Prote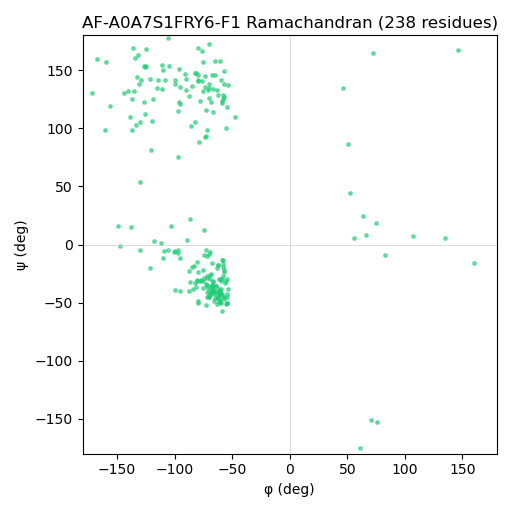in AF-A0A7S1FRY6-F1 (afdb_monomer)

InterPro domains:
  IPR002016 Haem peroxidase [PF00141] (1-131)
  IPR002016 Haem peroxidase [PS50873] (1-223)
  IPR002207 Class I peroxidase [PR00459] (42-63)
  IPR002207 Class I peroxidase [PR00459] (64-88)
  IPR010255 Haem peroxidase superfamily [SSF48113] (1-189)
  IPR044831 Heme-binding peroxidase Ccp1-like [PTHR31356] (1-189)

Mean predicted aligned error: 10.4 Å

Secondary structure (DSSP, 8-state):
----B-EE-PPPPS--TTSGGGPPPGGG--HHHHIIIIIIIT---HHHHHHHHGGGGSSEE-HHHHS--EESSSSTTS-STHHHHHHHHS-EEEEEEEETTTEEEEEEEE--TT-SSS--BEEEHHHHHTTB-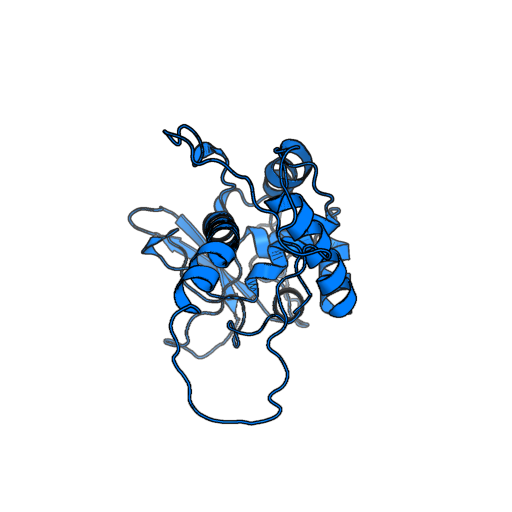-SS-TT--EESSS---TTBPPBP-STTHHHHHHHHH-HHHHHHHHHHHHHHHHHTT-TT-EESSTT-BPPPPPP----------SHHHHHHHHHHHHHHHHHHHHH-

Structure (mmCIF, N/CA/C/O backbone):
data_AF-A0A7S1FRY6-F1
#
_entry.id   AF-A0A7S1FRY6-F1
#
loop_
_atom_site.group_PDB
_atom_site.id
_atom_site.type_symbol
_atom_site.label_atom_id
_atom_site.label_alt_id
_atom_site.label_comp_id
_atom_site.label_asym_id
_atom_site.label_entity_id
_atom_site.label_seq_id
_atom_site.pdbx_PDB_ins_code
_atom_site.Cartn_x
_atom_site.Cartn_y
_atom_site.Cartn_z
_atom_site.occupancy
_atom_site.B_iso_or_equiv
_atom_site.auth_seq_id
_atom_site.auth_comp_id
_atom_site.auth_asym_id
_atom_site.auth_atom_id
_atom_site.pdbx_PDB_model_num
ATOM 1 N N . GLY A 1 1 ? 3.535 -5.663 16.096 1.00 85.81 1 GLY A N 1
ATOM 2 C CA . GLY A 1 1 ? 2.558 -4.765 15.460 1.00 85.81 1 GLY A CA 1
ATOM 3 C C . GLY A 1 1 ? 1.928 -3.878 16.512 1.00 85.81 1 GLY A C 1
ATOM 4 O O . GLY A 1 1 ? 2.120 -4.176 17.691 1.00 85.81 1 GLY A O 1
ATOM 5 N N . PRO A 1 2 ? 1.221 -2.814 16.103 1.00 90.50 2 PRO A N 1
ATOM 6 C CA . PRO A 1 2 ? 0.600 -1.870 17.026 1.00 90.50 2 PRO A CA 1
ATOM 7 C C . PRO A 1 2 ? -0.506 -2.533 17.849 1.00 90.50 2 PRO A C 1
ATOM 9 O O . PRO A 1 2 ? -1.096 -3.528 17.420 1.00 90.50 2 PRO A O 1
ATOM 12 N N . ALA A 1 3 ? -0.820 -1.946 19.004 1.00 86.19 3 ALA A N 1
ATOM 13 C CA . ALA A 1 3 ? -2.082 -2.220 19.678 1.00 86.19 3 ALA A CA 1
ATOM 14 C C . ALA A 1 3 ? -3.230 -1.669 18.818 1.00 86.19 3 ALA A C 1
ATOM 16 O O . ALA A 1 3 ? -3.140 -0.554 18.304 1.00 86.19 3 ALA A O 1
ATOM 17 N N . LEU A 1 4 ? -4.286 -2.461 18.629 1.00 87.25 4 LEU A N 1
ATOM 18 C CA . LEU A 1 4 ? -5.440 -2.059 17.831 1.00 87.25 4 LEU A CA 1
ATOM 19 C C . LEU A 1 4 ? -6.647 -1.864 18.738 1.00 87.25 4 LEU A C 1
ATOM 21 O O . LEU A 1 4 ? -6.952 -2.719 19.572 1.00 87.25 4 LEU A O 1
ATOM 25 N N . GLU A 1 5 ? -7.355 -0.757 18.536 1.00 83.38 5 GLU A N 1
ATOM 26 C CA . GLU A 1 5 ? -8.668 -0.571 19.139 1.00 83.38 5 GLU A CA 1
ATOM 27 C C . GLU A 1 5 ? -9.723 -1.391 18.387 1.00 83.38 5 GLU A C 1
ATOM 29 O O . GLU A 1 5 ? -9.724 -1.462 17.153 1.00 83.38 5 GLU A O 1
ATOM 34 N N . TYR A 1 6 ? -10.658 -1.978 19.128 1.00 81.88 6 TYR A N 1
ATOM 35 C CA . TYR A 1 6 ? -11.795 -2.704 18.586 1.00 81.88 6 TYR A CA 1
ATOM 36 C C . TYR A 1 6 ? -13.083 -2.332 19.323 1.00 81.88 6 TYR A C 1
ATOM 38 O O . TYR A 1 6 ? -13.147 -2.328 20.553 1.00 81.88 6 TYR A O 1
ATOM 46 N N . ARG A 1 7 ? -14.134 -2.041 18.551 1.00 82.06 7 ARG A N 1
ATOM 47 C CA . ARG A 1 7 ? -15.461 -1.681 19.064 1.00 82.06 7 ARG A CA 1
ATOM 48 C C . ARG A 1 7 ? -16.516 -2.652 18.552 1.00 82.06 7 ARG A C 1
ATOM 50 O O . ARG A 1 7 ? -16.470 -3.069 17.395 1.00 82.06 7 ARG A O 1
ATOM 57 N N . VAL A 1 8 ? -17.478 -2.985 19.405 1.00 83.12 8 VAL A N 1
ATOM 58 C CA . VAL A 1 8 ? -18.603 -3.882 19.096 1.00 83.12 8 VAL A CA 1
ATOM 59 C C . VAL A 1 8 ? -19.903 -3.101 18.920 1.00 83.12 8 VAL A C 1
ATOM 61 O O . VAL A 1 8 ? -19.931 -1.885 19.077 1.00 83.12 8 VAL A O 1
ATOM 64 N N . GLY A 1 9 ? -20.989 -3.801 18.586 1.00 84.50 9 GLY A N 1
ATOM 65 C CA . GLY A 1 9 ? -22.322 -3.204 18.438 1.00 84.50 9 GLY A CA 1
ATOM 66 C C . GLY A 1 9 ? -22.797 -3.079 16.990 1.00 84.50 9 GLY A C 1
ATOM 67 O O . GLY A 1 9 ? -23.842 -2.486 16.734 1.00 84.50 9 GLY A O 1
ATOM 68 N N . ARG A 1 10 ? -22.061 -3.647 16.023 1.00 83.31 10 ARG A N 1
ATOM 69 C CA . ARG A 1 10 ? -22.599 -3.861 14.673 1.00 83.31 10 ARG A CA 1
ATOM 70 C C . ARG A 1 10 ? -23.682 -4.937 14.755 1.00 83.31 10 ARG A C 1
ATOM 72 O O . ARG A 1 10 ? -23.419 -6.032 15.238 1.00 83.31 10 ARG A O 1
ATOM 79 N N . VAL A 1 11 ? -24.884 -4.590 14.308 1.00 83.38 11 VAL A N 1
ATOM 80 C CA . VAL A 1 11 ? -25.995 -5.530 14.145 1.00 83.38 11 VAL A CA 1
ATOM 81 C C . VAL A 1 11 ? -25.919 -6.088 12.733 1.00 83.38 11 VAL A C 1
ATOM 83 O O . VAL A 1 11 ? -25.722 -5.324 11.783 1.00 83.38 11 VAL A O 1
ATOM 86 N N . ASP A 1 12 ? -26.044 -7.405 12.610 1.00 84.44 12 ASP A N 1
ATOM 87 C CA . ASP A 1 12 ? -26.041 -8.074 11.315 1.00 84.44 12 ASP A CA 1
ATOM 88 C C . ASP A 1 12 ? -27.194 -7.563 10.444 1.00 84.44 12 ASP A C 1
ATOM 90 O O . ASP A 1 12 ? -28.293 -7.281 10.926 1.00 84.44 12 ASP A O 1
ATOM 94 N N . ALA A 1 13 ? -26.930 -7.412 9.148 1.00 82.12 13 ALA A N 1
ATOM 95 C CA . ALA A 1 13 ? -27.948 -7.033 8.180 1.00 82.12 13 ALA A CA 1
ATOM 96 C C . ALA A 1 13 ? -28.622 -8.284 7.604 1.00 82.12 13 ALA A C 1
ATOM 98 O O . ALA A 1 13 ? -27.945 -9.256 7.276 1.00 82.12 13 ALA A O 1
ATOM 99 N N . ASP A 1 14 ? -29.933 -8.213 7.365 1.00 85.12 14 ASP A N 1
ATOM 100 C CA . ASP A 1 14 ? -30.700 -9.295 6.726 1.00 85.12 14 ASP A CA 1
ATOM 101 C C . ASP A 1 14 ? -30.350 -9.494 5.231 1.00 85.12 14 ASP A C 1
ATOM 103 O O . ASP A 1 14 ? -30.827 -10.430 4.588 1.00 85.12 14 ASP A O 1
ATOM 107 N N . GLY A 1 15 ? -29.522 -8.616 4.647 1.00 81.69 15 GLY A N 1
ATOM 108 C CA . GLY A 1 15 ? -29.073 -8.700 3.257 1.00 81.69 15 GLY A CA 1
ATOM 109 C C . GLY A 1 15 ? -27.912 -7.757 2.919 1.00 81.69 15 GLY A C 1
ATOM 110 O O . GLY A 1 15 ? -27.676 -6.758 3.598 1.00 81.69 15 GLY A O 1
ATOM 111 N N . CYS A 1 16 ? -27.194 -8.065 1.831 1.00 71.56 16 CYS A N 1
ATOM 112 C CA . CYS A 1 16 ? -25.918 -7.426 1.468 1.00 71.56 16 CYS A CA 1
ATOM 113 C C . CYS A 1 16 ? -25.876 -6.926 0.005 1.00 71.56 16 CYS A C 1
ATOM 115 O O . CYS A 1 16 ? -24.970 -7.276 -0.752 1.00 71.56 16 CYS A O 1
ATOM 117 N N . ALA A 1 17 ? -26.846 -6.111 -0.424 1.00 75.75 17 ALA A N 1
ATOM 118 C CA . ALA A 1 17 ? -26.883 -5.584 -1.796 1.00 75.75 17 ALA A CA 1
ATOM 119 C C . ALA A 1 17 ? -25.826 -4.482 -2.049 1.00 75.75 17 ALA A C 1
ATOM 121 O O . ALA A 1 17 ? -25.669 -3.560 -1.247 1.00 75.75 17 ALA A O 1
ATOM 122 N N . GLY A 1 18 ? -25.122 -4.549 -3.188 1.00 63.62 18 GLY A N 1
ATOM 123 C CA . GLY A 1 18 ? -24.255 -3.464 -3.685 1.00 63.62 18 GLY A CA 1
ATOM 124 C C . GLY A 1 18 ? -22.911 -3.280 -2.961 1.00 63.62 18 GLY A C 1
ATOM 125 O O . GLY A 1 18 ? -22.312 -2.206 -3.049 1.00 63.62 18 GLY A O 1
ATOM 126 N N . GLN A 1 19 ? -22.432 -4.289 -2.224 1.00 64.06 19 GLN A N 1
ATOM 127 C CA . GLN A 1 19 ? -21.120 -4.230 -1.555 1.00 64.06 19 GLN A CA 1
ATOM 128 C C . GLN A 1 19 ? -19.956 -4.403 -2.551 1.00 64.06 19 GLN A C 1
ATOM 130 O O . GLN A 1 19 ? -18.958 -3.694 -2.450 1.00 64.06 19 GLN A O 1
ATOM 135 N N . GLY A 1 20 ? -20.123 -5.271 -3.560 1.00 60.19 20 GLY A N 1
ATOM 136 C CA . GLY A 1 20 ? -19.089 -5.580 -4.559 1.00 60.19 20 GLY A CA 1
ATOM 137 C C . GLY A 1 20 ? -18.757 -4.438 -5.530 1.00 60.19 20 GLY A C 1
ATOM 138 O O . GLY A 1 20 ? -17.638 -4.317 -6.014 1.00 60.19 20 GLY A O 1
ATOM 139 N N . GLU A 1 21 ? -19.699 -3.530 -5.781 1.00 62.41 21 GLU A N 1
ATOM 140 C CA . GLU A 1 21 ? -19.515 -2.411 -6.724 1.00 62.41 21 GLU A CA 1
ATOM 141 C C . GLU A 1 21 ? -18.582 -1.310 -6.189 1.00 62.41 21 GLU A C 1
ATOM 143 O O . GLU A 1 21 ? -18.272 -0.337 -6.878 1.00 62.41 21 GLU A O 1
ATOM 148 N N . ARG A 1 22 ? -18.146 -1.436 -4.932 1.00 63.59 22 ARG A N 1
ATOM 149 C CA . ARG A 1 22 ? -17.338 -0.431 -4.233 1.00 63.59 22 ARG A CA 1
ATOM 150 C C . ARG A 1 22 ? -15.842 -0.736 -4.277 1.00 63.59 22 ARG A C 1
ATOM 152 O O . ARG A 1 22 ? -15.065 0.113 -3.840 1.00 63.59 22 ARG A O 1
ATOM 159 N N . HIS A 1 23 ? -15.452 -1.902 -4.793 1.00 65.12 23 HIS A N 1
ATOM 160 C CA . HIS A 1 23 ? -14.057 -2.319 -4.899 1.00 65.12 23 HIS A CA 1
ATOM 161 C C . HIS A 1 23 ? -13.308 -1.488 -5.951 1.00 65.12 23 HIS A C 1
ATOM 163 O O . HIS A 1 23 ? -13.828 -1.203 -7.031 1.00 65.12 23 HIS A O 1
ATOM 169 N N . VAL A 1 24 ? -12.075 -1.095 -5.630 1.00 68.25 24 VAL A N 1
ATOM 170 C CA . VAL A 1 24 ? -11.118 -0.625 -6.640 1.00 68.25 24 VAL A CA 1
ATOM 171 C C . VAL A 1 24 ? -10.527 -1.862 -7.300 1.00 68.25 24 VAL A C 1
ATOM 173 O O . VAL A 1 24 ? -10.294 -2.856 -6.625 1.00 68.25 24 VAL A O 1
ATOM 176 N N . SER A 1 25 ? -10.314 -1.808 -8.610 1.00 72.06 25 SER A N 1
ATOM 177 C CA . SER A 1 25 ? -9.640 -2.872 -9.354 1.00 72.06 25 SER A CA 1
ATOM 178 C C . SER A 1 25 ? -8.160 -2.538 -9.492 1.00 72.06 25 SER A C 1
ATOM 180 O O . SER A 1 25 ? -7.855 -1.419 -9.903 1.00 72.06 25 SER A O 1
ATOM 182 N N . SER A 1 26 ? -7.245 -3.488 -9.275 1.00 71.94 26 SER A N 1
ATOM 183 C CA . SER A 1 26 ? -5.817 -3.246 -9.575 1.00 71.94 26 SER A CA 1
ATOM 184 C C . SER A 1 26 ? -5.572 -2.817 -11.012 1.00 71.94 26 SER A C 1
ATOM 186 O O . SER A 1 26 ? -4.675 -2.028 -11.321 1.00 71.94 26 SER A O 1
ATOM 188 N N . GLU A 1 27 ? -6.411 -3.295 -11.928 1.00 80.44 27 GLU A N 1
ATOM 189 C CA . GLU A 1 27 ? -6.282 -2.964 -13.339 1.00 80.44 27 GLU A CA 1
ATOM 190 C C . GLU A 1 27 ? -6.680 -1.519 -13.660 1.00 80.44 27 GLU A C 1
ATOM 192 O O . GLU A 1 27 ? -6.385 -1.058 -14.766 1.00 80.44 27 GLU A O 1
ATOM 197 N N . SER A 1 28 ? -7.281 -0.767 -12.723 1.00 69.00 28 SER A N 1
ATOM 198 C CA . SER A 1 28 ? -7.577 0.654 -12.939 1.00 69.00 28 SER A CA 1
ATOM 199 C C . SER A 1 28 ? -6.316 1.521 -13.026 1.00 69.00 28 SER A C 1
ATOM 201 O O . SER A 1 28 ? -6.410 2.629 -13.549 1.00 69.00 28 SER A O 1
ATOM 203 N N . ARG A 1 29 ? -5.143 1.013 -12.594 1.00 68.88 29 ARG A N 1
ATOM 204 C CA . ARG A 1 29 ? -3.801 1.585 -12.873 1.00 68.88 29 ARG A CA 1
ATOM 205 C C . ARG A 1 29 ? -3.674 3.070 -12.518 1.00 68.88 29 ARG A C 1
ATOM 207 O O . ARG A 1 29 ? -3.226 3.873 -13.337 1.00 68.88 29 ARG A O 1
ATOM 214 N N . SER A 1 30 ? -4.187 3.464 -11.356 1.00 72.12 30 SER A N 1
ATOM 215 C CA . SER A 1 30 ? -4.434 4.873 -11.071 1.00 72.12 30 SER A CA 1
ATOM 216 C C . SER A 1 30 ? -4.461 5.156 -9.572 1.00 72.12 30 SER A C 1
ATOM 218 O O . SER A 1 30 ? -5.330 4.679 -8.839 1.00 72.12 30 SER A O 1
ATOM 220 N N . SER A 1 31 ? -3.536 6.012 -9.130 1.00 83.00 31 SER A N 1
ATOM 221 C CA . SER A 1 31 ? -3.566 6.614 -7.793 1.00 83.00 31 SER A CA 1
ATOM 222 C C . SER A 1 31 ? -4.860 7.407 -7.549 1.00 83.00 31 SER A C 1
ATOM 224 O O . SER A 1 31 ? -5.345 7.493 -6.422 1.00 83.00 31 SER A O 1
ATOM 226 N N . GLU A 1 32 ? -5.478 7.927 -8.611 1.00 85.12 32 GLU A N 1
ATOM 227 C CA . GLU A 1 32 ? -6.767 8.610 -8.578 1.00 85.12 32 GLU A CA 1
ATOM 228 C C . GLU A 1 32 ? -7.905 7.653 -8.214 1.00 85.12 32 GLU A C 1
ATOM 230 O O . GLU A 1 32 ? -8.808 8.052 -7.483 1.00 85.12 32 GLU A O 1
ATOM 235 N N . ALA A 1 33 ? -7.858 6.390 -8.650 1.00 81.81 33 ALA A N 1
ATOM 236 C CA . ALA A 1 33 ? -8.836 5.377 -8.257 1.00 81.81 33 ALA A CA 1
ATOM 237 C C . ALA A 1 33 ? -8.737 5.054 -6.756 1.00 81.81 33 ALA A C 1
ATOM 239 O O . ALA A 1 33 ? -9.756 5.004 -6.062 1.00 81.81 33 ALA A O 1
ATOM 240 N N . VAL A 1 34 ? -7.511 4.934 -6.231 1.00 83.81 34 VAL A N 1
ATOM 241 C CA . VAL A 1 34 ? -7.257 4.774 -4.788 1.00 83.81 34 VAL A CA 1
ATOM 242 C C . VAL A 1 34 ? -7.753 6.004 -4.018 1.00 83.81 34 VAL A C 1
ATOM 244 O O . VAL A 1 34 ? -8.464 5.876 -3.019 1.00 83.81 34 VAL A O 1
ATOM 247 N N . ALA A 1 35 ? -7.463 7.214 -4.501 1.00 87.12 35 ALA A N 1
ATOM 248 C CA . ALA A 1 35 ? -7.946 8.449 -3.886 1.00 87.12 35 ALA A CA 1
ATOM 249 C C . ALA A 1 35 ? -9.480 8.556 -3.917 1.00 87.12 35 ALA A C 1
ATOM 251 O O . ALA A 1 35 ? -10.094 8.920 -2.914 1.00 87.12 35 ALA A O 1
ATOM 252 N N . ALA A 1 36 ? -10.122 8.200 -5.029 1.00 83.94 36 ALA A N 1
ATOM 253 C CA . ALA A 1 36 ? -11.575 8.203 -5.148 1.00 83.94 36 ALA A CA 1
ATOM 254 C C . ALA A 1 36 ? -12.225 7.244 -4.141 1.00 83.94 36 ALA A C 1
ATOM 256 O O . ALA A 1 36 ? -13.207 7.599 -3.488 1.00 83.94 36 ALA A O 1
ATOM 257 N N . ALA A 1 37 ? -11.667 6.048 -3.961 1.00 81.69 37 ALA A N 1
ATOM 258 C CA . ALA A 1 37 ? -12.216 5.077 -3.027 1.00 81.69 37 ALA A CA 1
ATOM 259 C C . ALA A 1 37 ? -11.971 5.443 -1.562 1.00 81.69 37 ALA A C 1
ATOM 261 O O . ALA A 1 37 ? -12.918 5.486 -0.782 1.00 81.69 37 ALA A O 1
ATOM 262 N N . PHE A 1 38 ? -10.734 5.735 -1.168 1.00 84.75 38 PHE A N 1
ATOM 263 C CA . PHE A 1 38 ? -10.423 5.895 0.253 1.00 84.75 38 PHE A CA 1
ATOM 264 C C . PHE A 1 38 ? -10.466 7.343 0.729 1.00 84.75 38 PHE A C 1
ATOM 266 O O . PHE A 1 38 ? -10.956 7.621 1.822 1.00 84.75 38 PHE A O 1
ATOM 273 N N . VAL A 1 39 ? -9.981 8.286 -0.075 1.00 86.75 39 VAL A N 1
ATOM 274 C CA . VAL A 1 39 ? -9.944 9.693 0.339 1.00 86.75 39 VAL A CA 1
ATOM 275 C C . VAL A 1 39 ? -11.323 10.319 0.171 1.00 86.75 39 VAL A C 1
ATOM 277 O O . VAL A 1 39 ? -11.856 10.893 1.115 1.00 86.75 39 VAL A O 1
ATOM 280 N N . GLN A 1 40 ? -11.943 10.167 -1.001 1.00 84.12 40 GLN A N 1
ATOM 281 C CA . GLN A 1 40 ? -13.210 10.839 -1.301 1.00 84.12 40 GLN A CA 1
ATOM 282 C C . GLN A 1 40 ? -14.419 10.128 -0.681 1.00 84.12 40 GLN A C 1
ATOM 284 O O . GLN A 1 40 ? -15.238 10.785 -0.045 1.00 84.12 40 GLN A O 1
ATOM 289 N N . ARG A 1 41 ? -14.550 8.799 -0.834 1.00 81.75 41 ARG A N 1
ATOM 290 C CA . ARG A 1 41 ? -15.718 8.071 -0.293 1.00 81.75 41 ARG A CA 1
ATOM 291 C C . ARG A 1 41 ? -15.591 7.747 1.193 1.00 81.75 41 ARG A C 1
ATOM 293 O O . ARG A 1 41 ? -16.597 7.784 1.894 1.00 81.75 41 ARG A O 1
ATOM 300 N N . LEU A 1 42 ? -14.387 7.415 1.669 1.00 82.88 42 LEU A N 1
ATOM 301 C CA . LEU A 1 42 ? -14.163 7.022 3.066 1.00 82.88 42 LEU A CA 1
ATOM 302 C C . LEU A 1 42 ? -13.593 8.149 3.947 1.00 82.88 42 LEU A C 1
ATOM 304 O O . LEU A 1 42 ? -13.488 7.987 5.161 1.00 82.88 42 LEU A O 1
ATOM 308 N N . GLY A 1 43 ? -13.240 9.307 3.382 1.00 87.62 43 GLY A N 1
ATOM 309 C CA . GLY A 1 43 ? -12.746 10.447 4.162 1.00 87.62 43 GLY A CA 1
ATOM 310 C C . GLY A 1 43 ? -11.422 10.173 4.885 1.00 87.62 43 GLY A C 1
ATOM 311 O O . GLY A 1 43 ? -11.151 10.778 5.928 1.00 87.62 43 GLY A O 1
ATOM 312 N N . LEU A 1 44 ? -10.616 9.227 4.396 1.00 89.00 44 LEU A N 1
ATOM 313 C CA . LEU A 1 44 ? -9.285 8.928 4.926 1.00 89.00 44 LEU A CA 1
ATOM 314 C C . LEU A 1 44 ? -8.257 9.917 4.370 1.00 89.00 44 LEU A C 1
ATOM 316 O O . LEU A 1 44 ? -8.371 10.386 3.241 1.00 89.00 44 LEU A O 1
ATOM 320 N N . THR A 1 45 ? -7.231 10.244 5.151 1.00 96.25 45 THR A N 1
ATOM 321 C CA . THR A 1 45 ? -6.109 11.041 4.630 1.00 96.25 45 THR A CA 1
ATOM 322 C C . THR A 1 45 ? -5.210 10.171 3.749 1.00 96.25 45 THR A C 1
ATOM 324 O O . THR A 1 45 ? -5.161 8.956 3.920 1.00 96.25 45 THR A O 1
ATOM 327 N N . HIS A 1 46 ? -4.436 10.770 2.838 1.00 97.06 46 HIS A N 1
ATOM 328 C CA . HIS A 1 46 ? -3.462 10.024 2.026 1.00 97.06 46 HIS A CA 1
ATOM 329 C C . HIS A 1 46 ? -2.500 9.190 2.891 1.00 97.06 46 HIS A C 1
ATOM 331 O O . HIS A 1 46 ? -2.202 8.048 2.552 1.00 97.06 46 HIS A O 1
ATOM 337 N N . ARG A 1 47 ? -2.075 9.728 4.041 1.00 98.00 47 ARG A N 1
ATOM 338 C CA . ARG A 1 47 ? -1.231 9.029 5.017 1.00 98.00 47 ARG A CA 1
ATOM 339 C C . ARG A 1 47 ? -1.926 7.803 5.621 1.00 98.00 47 ARG A C 1
ATOM 341 O O . ARG A 1 47 ? -1.332 6.729 5.626 1.00 98.00 47 ARG A O 1
ATOM 348 N N . GLN A 1 48 ? -3.191 7.938 6.031 1.00 96.06 48 GLN A N 1
ATOM 349 C CA . GLN A 1 48 ? -4.008 6.828 6.544 1.00 96.06 48 GLN A CA 1
ATOM 350 C C . GLN A 1 48 ? -4.178 5.720 5.502 1.00 96.06 48 GLN A C 1
ATOM 352 O O . GLN A 1 48 ? -4.088 4.541 5.831 1.00 96.06 48 GLN A O 1
ATOM 357 N N . VAL A 1 49 ? -4.387 6.089 4.234 1.00 94.75 49 VAL A N 1
ATOM 358 C CA . VAL A 1 49 ? -4.498 5.120 3.136 1.00 94.75 49 VAL A CA 1
ATOM 359 C C . VAL A 1 49 ? -3.199 4.346 2.964 1.00 94.75 49 VAL A C 1
ATOM 361 O O . VAL A 1 49 ? -3.226 3.121 2.976 1.00 94.75 49 VAL A O 1
ATOM 364 N N . VAL A 1 50 ? -2.056 5.033 2.867 1.00 97.44 50 VAL A N 1
ATOM 365 C CA . VAL A 1 50 ? -0.750 4.364 2.732 1.00 97.44 50 VAL A CA 1
ATOM 366 C C . VAL A 1 50 ? -0.469 3.457 3.928 1.00 97.44 50 VAL A C 1
ATOM 368 O O . VAL A 1 50 ? 0.040 2.355 3.738 1.00 97.44 50 VAL A O 1
ATOM 371 N N . ALA A 1 51 ? -0.842 3.876 5.142 1.00 97.75 51 ALA A N 1
ATOM 372 C CA . ALA A 1 51 ? -0.692 3.043 6.327 1.00 97.75 51 ALA A CA 1
ATOM 373 C C . ALA A 1 51 ? -1.489 1.740 6.184 1.00 97.75 51 ALA A C 1
ATOM 375 O O . ALA A 1 51 ? -0.903 0.669 6.342 1.00 97.75 51 ALA A O 1
ATOM 376 N N . LEU A 1 52 ? -2.775 1.821 5.811 1.00 95.94 52 LEU A N 1
ATOM 377 C CA . LEU A 1 52 ? -3.651 0.660 5.603 1.00 95.94 52 LEU A CA 1
ATOM 378 C C . LEU A 1 52 ? -3.156 -0.276 4.496 1.00 95.94 52 LEU A C 1
ATOM 380 O O . LEU A 1 52 ? -3.202 -1.490 4.681 1.00 95.94 52 LEU A O 1
ATOM 384 N N . MET A 1 53 ? -2.636 0.261 3.387 1.00 95.25 53 MET A N 1
ATOM 385 C CA . MET A 1 53 ? -2.025 -0.550 2.321 1.00 95.25 53 MET A CA 1
ATOM 386 C C . MET A 1 53 ? -0.843 -1.380 2.848 1.00 95.25 53 MET A C 1
ATOM 388 O O . MET A 1 53 ? -0.614 -2.493 2.389 1.00 95.25 53 MET A O 1
ATOM 392 N N . GLY A 1 54 ? -0.140 -0.893 3.878 1.00 96.94 54 GLY A N 1
ATOM 393 C CA . GLY A 1 54 ? 0.915 -1.636 4.573 1.00 96.94 54 GLY A CA 1
ATOM 394 C C . GLY A 1 54 ? 0.472 -2.970 5.185 1.00 96.94 54 GLY A C 1
ATOM 395 O O . GLY A 1 54 ? 1.323 -3.820 5.449 1.00 96.94 54 GLY A O 1
ATOM 396 N N . ALA A 1 55 ? -0.836 -3.207 5.360 1.00 96.38 55 ALA A N 1
ATOM 397 C CA . ALA A 1 55 ? -1.370 -4.505 5.783 1.00 96.38 55 ALA A CA 1
ATOM 398 C C . ALA A 1 55 ? -0.971 -5.653 4.842 1.00 96.38 55 ALA A C 1
ATOM 400 O O . ALA A 1 55 ? -0.926 -6.800 5.284 1.00 96.38 55 ALA A O 1
ATOM 401 N N . HIS A 1 56 ? -0.613 -5.347 3.589 1.00 95.56 56 HIS A N 1
ATOM 402 C CA . HIS A 1 56 ? -0.050 -6.299 2.635 1.00 95.56 56 HIS A CA 1
ATOM 403 C C . HIS A 1 56 ? 1.233 -6.987 3.098 1.00 95.56 56 HIS A C 1
ATOM 405 O O . HIS A 1 56 ? 1.588 -8.023 2.546 1.00 95.56 56 HIS A O 1
ATOM 411 N N . VAL A 1 57 ? 1.898 -6.512 4.158 1.00 96.19 57 VAL A N 1
ATOM 412 C CA . VAL A 1 57 ? 2.957 -7.303 4.803 1.00 96.19 57 VAL A CA 1
ATOM 413 C C . VAL A 1 57 ? 2.457 -8.676 5.287 1.00 96.19 57 VAL A C 1
ATOM 415 O O . VAL A 1 57 ? 3.250 -9.602 5.418 1.00 96.19 57 VAL A O 1
ATOM 418 N N . LEU A 1 58 ? 1.154 -8.840 5.541 1.00 94.75 58 LEU A N 1
ATOM 419 C CA . LEU A 1 58 ? 0.559 -10.108 5.947 1.00 94.75 58 LEU A CA 1
ATOM 420 C C . LEU A 1 58 ? -0.110 -10.832 4.774 1.00 94.75 58 LEU A C 1
ATOM 422 O O . LEU A 1 58 ? -0.827 -10.246 3.967 1.00 94.75 58 LEU A O 1
ATOM 426 N N . GLY A 1 59 ? 0.034 -12.155 4.748 1.00 92.12 59 GLY A N 1
ATOM 427 C CA . GLY A 1 59 ? -0.716 -13.027 3.851 1.00 92.12 59 GLY A CA 1
ATOM 428 C C . GLY A 1 59 ? -0.242 -13.013 2.396 1.00 92.12 59 GLY A C 1
ATOM 429 O O . GLY A 1 59 ? 0.946 -12.884 2.087 1.00 92.12 59 GLY A O 1
ATOM 430 N N . ARG A 1 60 ? -1.176 -13.303 1.488 1.00 91.62 60 ARG A N 1
ATOM 431 C CA . ARG A 1 60 ? -0.922 -13.511 0.056 1.00 91.62 60 ARG A CA 1
ATOM 432 C C . ARG A 1 60 ? -2.202 -13.325 -0.758 1.00 91.62 60 ARG A C 1
ATOM 434 O O . ARG A 1 60 ? -3.293 -13.524 -0.227 1.00 91.62 60 ARG A O 1
ATOM 441 N N . ALA A 1 61 ? -2.056 -13.017 -2.040 1.00 90.31 61 ALA A N 1
ATOM 442 C CA . ALA A 1 61 ? -3.115 -13.137 -3.030 1.00 90.31 61 ALA A CA 1
ATOM 443 C C . ALA A 1 61 ? -3.260 -14.596 -3.497 1.00 90.31 61 ALA A C 1
ATOM 445 O O . ALA A 1 61 ? -2.271 -15.337 -3.597 1.00 90.31 61 ALA A O 1
ATOM 446 N N . THR A 1 62 ? -4.496 -14.998 -3.788 1.00 89.12 62 THR A N 1
ATOM 447 C CA . THR A 1 62 ? -4.848 -16.328 -4.309 1.00 89.12 62 THR A CA 1
ATOM 448 C C . THR A 1 62 ? -5.728 -16.170 -5.544 1.00 89.12 62 THR A C 1
ATOM 450 O O . THR A 1 62 ? -6.560 -15.258 -5.592 1.00 89.12 62 THR A O 1
ATOM 453 N N . ARG A 1 63 ? -5.526 -17.026 -6.558 1.00 86.88 63 ARG A N 1
ATOM 454 C CA . ARG A 1 63 ? -6.207 -16.857 -7.854 1.00 86.88 63 ARG A CA 1
ATOM 455 C C . ARG A 1 63 ? -7.710 -16.997 -7.698 1.00 86.88 63 ARG A C 1
ATOM 457 O O . ARG A 1 63 ? -8.453 -16.267 -8.330 1.00 86.88 63 ARG A O 1
ATOM 464 N N . GLU A 1 64 ? -8.128 -17.878 -6.804 1.00 86.94 64 GLU A N 1
ATOM 465 C CA . GLU A 1 64 ? -9.521 -18.172 -6.495 1.00 86.94 64 GLU A CA 1
ATOM 466 C C . GLU A 1 64 ? -10.266 -16.938 -5.968 1.00 86.94 64 GLU A C 1
ATOM 468 O O . GLU A 1 64 ? -11.464 -16.802 -6.197 1.00 86.94 64 GLU A O 1
ATOM 473 N N . ASN A 1 65 ? -9.564 -16.024 -5.292 1.00 84.88 65 ASN A N 1
ATOM 474 C CA . ASN A 1 65 ? -10.184 -14.826 -4.738 1.00 84.88 65 ASN A CA 1
ATOM 475 C C . ASN A 1 65 ? -10.232 -13.673 -5.737 1.00 84.88 65 ASN A C 1
ATOM 477 O O . ASN A 1 65 ? -11.207 -12.934 -5.728 1.00 84.88 65 ASN A O 1
ATOM 481 N N . SER A 1 66 ? -9.183 -13.466 -6.539 1.00 84.38 66 SER A N 1
ATOM 482 C CA . SER A 1 66 ? -9.074 -12.252 -7.364 1.00 84.38 66 SER A CA 1
ATOM 483 C C . SER A 1 66 ? -8.359 -12.417 -8.707 1.00 84.38 66 SER A C 1
ATOM 485 O O . SER A 1 66 ? -8.237 -11.447 -9.460 1.00 84.38 66 SER A O 1
ATOM 487 N N . GLY A 1 67 ? -7.870 -13.614 -9.030 1.00 87.50 67 GLY A N 1
ATOM 488 C CA . GLY A 1 67 ? -7.027 -13.905 -10.197 1.00 87.50 67 GLY A CA 1
ATOM 489 C C . GLY A 1 67 ? -5.534 -13.602 -9.997 1.00 87.50 67 GLY A C 1
ATOM 490 O O . GLY A 1 67 ? -4.711 -13.996 -10.823 1.00 87.50 67 GLY A O 1
ATOM 491 N N . TYR A 1 68 ? -5.148 -12.948 -8.895 1.00 88.06 68 TYR A N 1
ATOM 492 C CA . TYR A 1 68 ? -3.746 -12.689 -8.545 1.00 88.06 68 TYR A CA 1
ATOM 493 C C . TYR A 1 68 ? -3.161 -13.814 -7.681 1.00 88.06 68 TYR A C 1
ATOM 495 O O . TYR A 1 68 ? -3.848 -14.395 -6.847 1.00 88.06 68 TYR A O 1
ATOM 503 N N . LYS A 1 69 ? -1.866 -14.114 -7.832 1.00 89.12 69 LYS A N 1
ATOM 504 C CA . LYS A 1 69 ? -1.172 -15.135 -7.032 1.00 89.12 69 LYS A CA 1
ATOM 505 C C . LYS A 1 69 ? 0.191 -14.639 -6.587 1.00 89.12 69 LYS A C 1
ATOM 507 O O . LYS A 1 69 ? 1.020 -14.312 -7.427 1.00 89.12 69 LYS A O 1
ATOM 512 N N . GLY A 1 70 ? 0.441 -14.680 -5.284 1.00 89.44 70 GLY A N 1
ATOM 513 C CA . GLY A 1 70 ? 1.747 -14.346 -4.728 1.00 89.44 70 GLY A CA 1
ATOM 514 C C . GLY A 1 70 ? 1.645 -13.683 -3.365 1.00 89.44 70 GLY A C 1
ATOM 515 O O . GLY A 1 70 ? 0.568 -13.288 -2.930 1.00 89.44 70 GLY A O 1
ATOM 516 N N . LYS A 1 71 ? 2.773 -13.584 -2.674 1.00 92.12 71 LYS A N 1
ATOM 517 C CA . LYS A 1 71 ? 2.889 -12.877 -1.390 1.00 92.12 71 LYS A CA 1
ATOM 518 C C . LYS A 1 71 ? 3.590 -11.539 -1.600 1.00 92.12 71 LYS A C 1
ATOM 520 O O . LYS A 1 71 ? 4.386 -11.425 -2.519 1.00 92.12 71 LYS A O 1
ATOM 525 N N . TRP A 1 72 ? 3.349 -10.542 -0.761 1.00 94.00 72 TRP A N 1
ATOM 526 C CA . TRP A 1 72 ? 4.021 -9.244 -0.926 1.00 94.00 72 TRP A CA 1
ATOM 527 C C . TRP A 1 72 ? 5.440 -9.214 -0.362 1.00 94.00 72 TRP A C 1
ATOM 529 O O . TRP A 1 72 ? 6.311 -8.516 -0.878 1.00 94.00 72 TRP A O 1
ATOM 539 N N . VAL A 1 73 ? 5.677 -9.988 0.697 1.00 92.88 73 VAL A N 1
ATOM 540 C CA . VAL A 1 73 ? 6.952 -10.069 1.421 1.00 92.88 73 VAL A CA 1
ATOM 541 C C . VAL A 1 73 ? 7.310 -11.536 1.687 1.00 92.88 73 VAL A C 1
ATOM 543 O O . VAL A 1 73 ? 6.417 -12.393 1.658 1.00 92.88 73 VAL A O 1
ATOM 546 N N . PRO A 1 74 ? 8.583 -11.872 1.966 1.00 89.56 74 PRO A N 1
ATOM 547 C CA . PRO A 1 74 ? 8.974 -13.265 2.159 1.00 89.56 74 PRO A CA 1
ATOM 548 C C . PRO A 1 74 ? 8.401 -13.849 3.457 1.00 89.56 74 PRO A C 1
ATOM 550 O O . PRO A 1 74 ? 7.866 -14.961 3.419 1.00 89.56 74 PRO A O 1
ATOM 553 N N . ASP A 1 75 ? 8.474 -13.073 4.543 1.00 90.06 75 ASP A N 1
ATOM 554 C CA . ASP A 1 75 ? 7.990 -13.391 5.892 1.00 90.06 75 ASP A CA 1
ATOM 555 C C . ASP A 1 75 ? 6.601 -12.764 6.106 1.00 90.06 75 ASP A C 1
ATOM 557 O O . ASP A 1 75 ? 6.452 -11.722 6.745 1.00 90.06 75 ASP A O 1
ATOM 561 N N . ASN A 1 76 ? 5.578 -13.366 5.498 1.00 91.88 76 ASN A N 1
ATOM 562 C CA . ASN A 1 76 ? 4.222 -12.810 5.415 1.00 91.88 76 ASN A CA 1
ATOM 563 C C . ASN A 1 76 ? 3.310 -13.143 6.610 1.00 91.88 76 ASN A C 1
ATOM 565 O O . ASN A 1 76 ? 2.083 -13.106 6.502 1.00 91.88 76 ASN A O 1
ATOM 569 N N . ASP A 1 77 ? 3.905 -13.482 7.747 1.00 92.94 77 ASP A N 1
ATOM 570 C CA . ASP A 1 77 ? 3.250 -13.761 9.026 1.00 92.94 77 ASP A CA 1
ATOM 571 C C . ASP A 1 77 ? 3.670 -12.768 10.127 1.00 92.94 77 ASP A C 1
ATOM 573 O O . ASP A 1 77 ? 3.231 -12.875 11.274 1.00 92.94 77 ASP A O 1
ATOM 577 N N . ARG A 1 78 ? 4.501 -11.771 9.788 1.00 92.94 78 ARG A N 1
ATOM 578 C CA . ARG A 1 78 ? 5.016 -10.762 10.722 1.00 92.94 78 ARG A CA 1
ATOM 579 C C . ARG A 1 78 ? 4.594 -9.358 10.321 1.00 92.94 78 ARG A C 1
ATOM 581 O O . ARG A 1 78 ? 4.909 -8.877 9.237 1.00 92.94 78 ARG A O 1
ATOM 588 N N . PHE A 1 79 ? 3.967 -8.649 11.255 1.00 95.44 79 PHE A N 1
ATOM 589 C CA . PHE A 1 79 ? 3.571 -7.257 11.053 1.00 95.44 79 PHE A CA 1
ATOM 590 C C . PHE A 1 79 ? 4.774 -6.318 11.239 1.00 95.44 79 PHE A C 1
ATOM 592 O O . PHE A 1 79 ? 5.046 -5.875 12.356 1.00 95.44 79 PHE A O 1
ATOM 599 N N . THR A 1 80 ? 5.517 -6.082 10.155 1.00 97.25 80 THR A N 1
ATOM 600 C CA . THR A 1 80 ? 6.744 -5.258 10.080 1.00 97.25 80 THR A CA 1
ATOM 601 C C . THR A 1 80 ? 6.662 -4.288 8.903 1.00 97.25 80 THR A C 1
ATOM 603 O O . THR A 1 80 ? 5.846 -4.479 8.005 1.00 97.25 80 THR A O 1
ATOM 606 N N . ASN A 1 81 ? 7.487 -3.242 8.851 1.00 97.94 81 ASN A N 1
ATOM 607 C CA . ASN A 1 81 ? 7.439 -2.288 7.731 1.00 97.94 81 ASN A CA 1
ATOM 608 C C . ASN A 1 81 ? 8.046 -2.838 6.420 1.00 97.94 81 ASN A C 1
ATOM 610 O O . ASN A 1 81 ? 8.269 -2.088 5.464 1.00 97.94 81 ASN A O 1
ATOM 614 N N . ARG A 1 82 ? 8.303 -4.154 6.354 1.00 97.75 82 ARG A N 1
ATOM 615 C CA . ARG A 1 82 ? 8.975 -4.828 5.242 1.00 97.75 82 ARG A CA 1
ATOM 616 C C . ARG A 1 82 ? 8.290 -4.599 3.899 1.00 97.75 82 ARG A C 1
ATOM 618 O O . ARG A 1 82 ? 8.991 -4.493 2.900 1.00 97.75 82 ARG A O 1
ATOM 625 N N . TYR A 1 83 ? 6.964 -4.466 3.882 1.00 97.94 83 TYR A N 1
ATOM 626 C CA . TYR A 1 83 ? 6.204 -4.125 2.679 1.00 97.94 83 TYR A CA 1
ATOM 627 C C . TYR A 1 83 ? 6.718 -2.833 2.020 1.00 97.94 83 TYR A C 1
ATOM 629 O O . TYR A 1 83 ? 7.048 -2.839 0.836 1.00 97.94 83 TYR A O 1
ATOM 637 N N . PHE A 1 84 ? 6.875 -1.745 2.785 1.00 98.56 84 PHE A N 1
ATOM 638 C CA . PHE A 1 84 ? 7.350 -0.465 2.247 1.00 98.56 84 PHE A CA 1
ATOM 639 C C . PHE A 1 84 ? 8.825 -0.523 1.843 1.00 98.56 84 PHE A C 1
ATOM 641 O O . PHE A 1 84 ? 9.211 0.023 0.808 1.00 98.56 84 PHE A O 1
ATOM 648 N N . VAL A 1 85 ? 9.646 -1.218 2.639 1.00 98.12 85 VAL A N 1
ATOM 649 C CA . VAL A 1 85 ? 11.067 -1.432 2.333 1.00 98.12 85 VAL A CA 1
ATOM 650 C C . VAL A 1 85 ? 11.217 -2.188 1.013 1.00 98.12 85 VAL A C 1
ATOM 652 O O . VAL A 1 85 ? 11.949 -1.740 0.131 1.00 98.12 85 VAL A O 1
ATOM 655 N N . ASP A 1 86 ? 10.498 -3.298 0.837 1.00 96.25 86 ASP A N 1
ATOM 656 C CA . ASP A 1 86 ? 10.559 -4.100 -0.383 1.00 96.25 86 ASP A CA 1
ATOM 657 C C . ASP A 1 86 ? 9.973 -3.340 -1.580 1.00 96.25 86 ASP A C 1
ATOM 659 O O . ASP A 1 86 ? 10.592 -3.341 -2.644 1.00 96.25 86 ASP A O 1
ATOM 663 N N . LEU A 1 87 ? 8.860 -2.617 -1.416 1.00 97.19 87 LEU A N 1
ATOM 664 C CA . LEU A 1 87 ? 8.274 -1.776 -2.466 1.00 97.19 87 LEU A CA 1
ATOM 665 C C . LEU A 1 87 ? 9.291 -0.772 -3.039 1.00 97.19 87 LEU A C 1
ATOM 667 O O . LEU A 1 87 ? 9.387 -0.610 -4.255 1.00 97.19 87 LEU A O 1
ATOM 671 N N . LEU A 1 88 ? 10.091 -0.128 -2.183 1.00 97.50 88 LEU A N 1
ATOM 672 C CA . LEU A 1 88 ? 11.076 0.871 -2.610 1.00 97.50 88 LEU A CA 1
ATOM 673 C C . LEU A 1 88 ? 12.411 0.271 -3.071 1.00 97.50 88 LEU A C 1
ATOM 675 O O . LEU A 1 88 ? 13.022 0.787 -4.012 1.00 97.50 88 LEU A O 1
ATOM 679 N N . HIS A 1 89 ? 12.897 -0.779 -2.408 1.00 95.44 89 HIS A N 1
ATOM 680 C CA . HIS A 1 89 ? 14.288 -1.233 -2.537 1.00 95.44 89 HIS A CA 1
ATOM 681 C C . HIS A 1 89 ? 14.463 -2.563 -3.265 1.00 95.44 89 HIS A C 1
ATOM 683 O O . HIS A 1 89 ? 15.583 -2.881 -3.666 1.00 95.44 89 HIS A O 1
ATOM 689 N N . THR A 1 90 ? 13.390 -3.311 -3.511 1.00 93.19 90 THR A N 1
ATOM 690 C CA . THR A 1 90 ? 13.453 -4.489 -4.377 1.00 93.19 90 THR A CA 1
ATOM 691 C C . THR A 1 90 ? 13.281 -4.071 -5.840 1.00 93.19 90 THR A C 1
ATOM 693 O O . THR A 1 90 ? 12.428 -3.238 -6.138 1.00 93.19 90 THR A O 1
ATOM 696 N N . PRO A 1 91 ? 14.075 -4.613 -6.780 1.00 92.56 91 PRO A N 1
ATOM 697 C CA . PRO A 1 91 ? 13.817 -4.431 -8.201 1.00 92.56 91 PRO A CA 1
ATOM 698 C C . PRO A 1 91 ? 12.597 -5.259 -8.621 1.00 92.56 91 PRO A C 1
ATOM 700 O O . PRO A 1 91 ? 12.635 -6.490 -8.604 1.00 92.56 91 PRO A O 1
ATOM 703 N N . TRP A 1 92 ? 11.531 -4.587 -9.043 1.00 93.12 92 TRP A N 1
ATOM 704 C CA . TRP A 1 92 ? 10.305 -5.220 -9.525 1.00 93.12 92 TRP A CA 1
ATOM 705 C C . TRP A 1 92 ? 10.163 -5.054 -11.037 1.00 93.12 92 TRP A C 1
ATOM 707 O O . TRP A 1 92 ? 10.465 -3.989 -11.578 1.00 93.12 92 TRP A O 1
ATOM 717 N N . ILE A 1 93 ? 9.676 -6.090 -11.721 1.00 91.31 93 ILE A N 1
ATOM 718 C CA . ILE A 1 93 ? 9.379 -6.074 -13.158 1.00 91.31 93 ILE A CA 1
ATOM 719 C C . ILE A 1 93 ? 7.885 -6.250 -13.367 1.00 91.31 93 ILE A C 1
ATOM 721 O O . ILE A 1 93 ? 7.284 -7.166 -12.805 1.00 91.31 93 ILE A O 1
ATOM 725 N N . LYS A 1 94 ? 7.312 -5.436 -14.248 1.00 90.62 94 LYS A N 1
ATOM 726 C CA . LYS A 1 94 ? 5.932 -5.586 -14.695 1.00 90.62 94 LYS A CA 1
ATOM 727 C C . LYS A 1 94 ? 5.731 -6.921 -15.416 1.00 90.62 94 LYS A C 1
ATOM 729 O O . LYS A 1 94 ? 6.451 -7.238 -16.362 1.00 90.62 94 LYS A O 1
ATOM 734 N N . ARG A 1 95 ? 4.717 -7.664 -14.995 1.00 88.19 95 ARG A N 1
ATOM 735 C CA . ARG A 1 95 ? 4.241 -8.919 -15.577 1.00 88.19 95 ARG A CA 1
ATOM 736 C C . ARG A 1 95 ? 2.757 -8.783 -15.892 1.00 88.19 95 ARG A C 1
ATOM 738 O O . ARG A 1 95 ? 2.054 -7.975 -15.287 1.00 88.19 95 ARG A O 1
ATOM 745 N N . ALA A 1 96 ? 2.293 -9.547 -16.866 1.00 86.75 96 ALA A N 1
ATOM 746 C CA . ALA A 1 96 ? 0.882 -9.637 -17.191 1.00 86.75 96 ALA A CA 1
ATOM 747 C C . ALA A 1 96 ? 0.555 -11.084 -17.534 1.00 86.75 96 ALA A C 1
ATOM 749 O O . ALA A 1 96 ? 1.265 -11.712 -18.319 1.00 86.75 96 ALA A O 1
ATOM 750 N N . GLU A 1 97 ? -0.519 -11.580 -16.945 1.00 84.62 97 GLU A N 1
ATOM 751 C CA . GLU A 1 97 ? -1.052 -12.915 -17.173 1.00 84.62 97 GLU A CA 1
ATOM 752 C C . GLU A 1 97 ? -2.524 -12.808 -17.563 1.00 84.62 97 GLU A C 1
ATOM 754 O O . GLU A 1 97 ? -3.202 -11.851 -17.188 1.00 84.62 97 GLU A O 1
ATOM 759 N N . GLU A 1 98 ? -3.013 -13.779 -18.326 1.00 87.12 98 GLU A N 1
ATOM 760 C CA . GLU A 1 98 ? -4.442 -13.932 -18.589 1.00 87.12 98 GLU A CA 1
ATOM 761 C C . GLU A 1 98 ? -5.005 -14.953 -17.603 1.00 87.12 98 GLU A C 1
ATOM 763 O O . GLU A 1 98 ? -4.537 -16.092 -17.542 1.00 87.12 98 GLU A O 1
ATOM 768 N N . ASP A 1 99 ? -6.000 -14.535 -16.830 1.00 86.81 99 ASP A N 1
ATOM 769 C CA . ASP A 1 99 ? -6.795 -15.409 -15.984 1.00 86.81 99 ASP A CA 1
ATOM 770 C C . ASP A 1 99 ? -8.128 -15.731 -16.679 1.00 86.81 99 ASP A C 1
ATOM 772 O O . ASP A 1 99 ? -8.751 -14.864 -17.295 1.00 86.81 99 ASP A O 1
ATOM 776 N N . ALA A 1 100 ? -8.556 -16.992 -16.605 1.00 87.12 100 ALA A N 1
ATOM 777 C CA . ALA A 1 100 ? -9.727 -17.475 -17.332 1.00 87.12 100 ALA A CA 1
ATOM 778 C C . ALA A 1 100 ? -11.047 -16.849 -16.850 1.00 87.12 100 ALA A C 1
ATOM 780 O O . ALA A 1 100 ? -11.968 -16.685 -17.650 1.00 87.12 100 ALA A O 1
ATOM 781 N N . GLU A 1 101 ? -11.144 -16.513 -15.564 1.00 87.00 101 GLU A N 1
ATOM 782 C CA . GLU A 1 101 ? -12.343 -15.928 -14.955 1.00 87.00 101 GLU A CA 1
ATOM 783 C C . GLU A 1 101 ? -12.207 -14.413 -14.826 1.00 87.00 101 GLU A C 1
ATOM 785 O O . GLU A 1 101 ? -13.142 -13.652 -15.077 1.00 87.00 101 GLU A O 1
ATOM 790 N N . PHE A 1 102 ? -11.007 -13.971 -14.471 1.00 82.94 102 PHE A N 1
ATOM 791 C CA . PHE A 1 102 ? -10.754 -12.604 -14.055 1.00 82.94 102 PHE A CA 1
ATOM 792 C C . PHE A 1 102 ? -10.161 -11.713 -15.160 1.00 82.94 102 PHE A C 1
ATOM 794 O O . PHE A 1 102 ? -10.022 -10.498 -14.971 1.00 82.94 102 PHE A O 1
ATOM 801 N N . GLY A 1 103 ? -9.842 -12.295 -16.320 1.00 87.38 103 GLY A N 1
ATOM 802 C CA . GLY A 1 103 ? -9.219 -11.620 -17.454 1.00 87.38 103 GLY A CA 1
ATOM 803 C C . GLY A 1 103 ? -7.766 -11.242 -17.176 1.00 87.38 103 GLY A C 1
ATOM 804 O O . GLY A 1 103 ? -7.070 -11.892 -16.396 1.00 87.38 103 GLY A O 1
ATOM 805 N N . ARG A 1 104 ? -7.287 -10.165 -17.806 1.00 87.25 104 ARG A N 1
ATOM 806 C CA . ARG A 1 104 ? -5.892 -9.746 -17.649 1.00 87.25 104 ARG A CA 1
ATOM 807 C C . ARG A 1 104 ? -5.574 -9.345 -16.204 1.00 87.25 104 ARG A C 1
ATOM 809 O O . ARG A 1 104 ? -6.276 -8.534 -15.594 1.00 87.25 104 ARG A O 1
ATOM 816 N N . ARG A 1 105 ? -4.456 -9.862 -15.697 1.00 87.31 105 ARG A N 1
ATOM 817 C CA . ARG A 1 105 ? -3.907 -9.605 -14.365 1.00 87.31 105 ARG A CA 1
ATOM 818 C C . ARG A 1 105 ? -2.467 -9.123 -14.466 1.00 87.31 105 ARG A C 1
ATOM 820 O O . ARG A 1 105 ? -1.570 -9.848 -14.884 1.00 87.31 105 ARG A O 1
ATOM 827 N N . THR A 1 106 ? -2.260 -7.862 -14.111 1.00 88.00 106 THR A N 1
ATOM 828 C CA . THR A 1 106 ? -0.968 -7.180 -14.096 1.00 88.00 106 THR A CA 1
ATOM 829 C C . THR A 1 106 ? -0.377 -7.244 -12.695 1.00 88.00 106 THR A C 1
ATOM 831 O O . THR A 1 106 ? -0.960 -6.720 -11.752 1.00 88.00 106 THR A O 1
ATOM 834 N N . THR A 1 107 ? 0.808 -7.826 -12.563 1.00 90.44 107 THR A N 1
ATOM 835 C CA . THR A 1 107 ? 1.567 -7.847 -11.307 1.00 90.44 107 THR A CA 1
ATOM 836 C C . THR A 1 107 ? 2.958 -7.279 -11.524 1.00 90.44 107 THR A C 1
ATOM 838 O O . THR A 1 107 ? 3.411 -7.070 -12.650 1.00 90.44 107 THR A O 1
ATOM 841 N N . TRP A 1 108 ? 3.661 -7.025 -10.433 1.00 92.00 108 TRP A N 1
ATOM 842 C CA . TRP A 1 108 ? 5.062 -6.649 -10.438 1.00 92.00 108 TRP A CA 1
ATOM 843 C C . TRP A 1 108 ? 5.830 -7.707 -9.656 1.00 92.00 108 TRP A C 1
ATOM 845 O O . TRP A 1 108 ? 5.712 -7.779 -8.442 1.00 92.00 108 TRP A O 1
ATOM 855 N N . GLY A 1 109 ? 6.575 -8.566 -10.349 1.00 90.94 109 GLY A N 1
ATOM 856 C CA . GLY A 1 109 ? 7.328 -9.661 -9.726 1.00 90.94 109 GLY A CA 1
ATOM 857 C C . GLY A 1 109 ? 8.782 -9.277 -9.470 1.00 90.94 109 GLY A C 1
ATOM 858 O O . GLY A 1 109 ? 9.346 -8.467 -10.214 1.00 90.94 109 GLY A O 1
ATOM 859 N N . LYS A 1 110 ? 9.418 -9.862 -8.448 1.00 87.38 110 LYS A N 1
ATOM 860 C CA . LYS A 1 110 ? 10.847 -9.612 -8.184 1.00 87.38 110 LYS A CA 1
ATOM 861 C C . LYS A 1 110 ? 11.711 -9.965 -9.397 1.00 87.38 110 LYS A C 1
ATOM 863 O O . LYS A 1 110 ? 11.516 -10.996 -10.046 1.00 87.38 110 LYS A O 1
ATOM 868 N N . PHE A 1 111 ? 12.690 -9.112 -9.690 1.00 77.12 111 PHE A N 1
ATOM 869 C CA . PHE A 1 111 ? 13.751 -9.412 -10.646 1.00 77.12 111 PHE A CA 1
ATOM 870 C C . PHE A 1 111 ? 14.694 -10.446 -10.020 1.00 77.12 111 PHE A C 1
ATOM 872 O O . PHE A 1 111 ? 15.565 -10.088 -9.236 1.00 77.12 111 PHE A O 1
ATOM 879 N N . ASN A 1 112 ? 14.513 -11.719 -10.365 1.00 64.38 112 ASN A N 1
ATOM 880 C CA . ASN A 1 112 ? 15.469 -12.788 -10.095 1.00 64.38 112 ASN A CA 1
ATOM 881 C C . ASN A 1 112 ? 15.745 -13.494 -11.425 1.00 64.38 112 ASN A C 1
ATOM 883 O O . ASN A 1 112 ? 14.805 -13.977 -12.049 1.00 64.38 112 ASN A O 1
ATOM 887 N N . ASP A 1 113 ? 17.011 -13.552 -11.838 1.00 52.16 113 ASP A N 1
ATOM 888 C CA . ASP A 1 113 ? 17.436 -14.142 -13.120 1.00 52.16 113 ASP A CA 1
ATOM 889 C C . ASP A 1 113 ? 17.112 -15.655 -13.221 1.00 52.16 113 ASP A C 1
ATOM 891 O O . ASP A 1 113 ? 17.045 -16.196 -14.315 1.00 52.16 113 ASP A O 1
ATOM 895 N N . ASP A 1 114 ? 16.843 -16.340 -12.094 1.00 50.94 114 ASP A N 1
ATOM 896 C CA . ASP A 1 114 ? 17.108 -17.787 -12.005 1.00 50.94 114 ASP A CA 1
ATOM 897 C C . ASP A 1 114 ? 16.057 -18.692 -11.324 1.00 50.94 114 ASP A C 1
ATOM 899 O O . ASP A 1 114 ? 16.385 -19.830 -10.982 1.00 50.94 114 ASP A O 1
ATOM 903 N N . ARG A 1 115 ? 14.798 -18.291 -11.073 1.00 52.38 115 ARG A N 1
ATOM 904 C CA . ARG A 1 115 ? 13.857 -19.212 -10.377 1.00 52.38 115 ARG A CA 1
ATOM 905 C C . ARG A 1 115 ? 12.499 -19.396 -11.036 1.00 52.38 115 ARG A C 1
ATOM 907 O O . ARG A 1 115 ? 11.590 -18.597 -10.874 1.00 52.38 115 ARG A O 1
ATOM 914 N N . MET A 1 116 ? 12.372 -20.573 -11.641 1.00 42.72 116 MET A N 1
ATOM 915 C CA . MET A 1 116 ? 11.174 -21.180 -12.221 1.00 42.72 116 MET A CA 1
ATOM 916 C C . MET A 1 116 ? 10.119 -21.631 -11.177 1.00 42.72 116 MET A C 1
ATOM 918 O O . MET A 1 116 ? 9.027 -22.009 -11.579 1.00 42.72 116 MET A O 1
ATOM 922 N N . PHE A 1 117 ? 10.406 -21.611 -9.857 1.00 44.88 117 PHE A N 1
ATOM 923 C CA . PHE A 1 117 ? 9.525 -22.229 -8.834 1.00 44.88 117 PHE A CA 1
ATOM 924 C C . PHE A 1 117 ? 9.500 -21.592 -7.422 1.00 44.88 117 PHE A C 1
ATOM 926 O O . PHE A 1 117 ? 9.043 -22.238 -6.480 1.00 44.88 117 PHE A O 1
ATOM 933 N N . ALA A 1 118 ? 9.974 -20.360 -7.205 1.00 51.09 118 ALA A N 1
ATOM 934 C CA . ALA A 1 118 ? 9.776 -19.719 -5.892 1.00 51.09 118 ALA A CA 1
ATOM 935 C C . ALA A 1 118 ? 8.347 -19.157 -5.794 1.00 51.09 118 ALA A C 1
ATOM 937 O O . ALA A 1 118 ? 7.865 -18.617 -6.785 1.00 51.09 118 ALA A O 1
ATOM 938 N N . GLU A 1 119 ? 7.680 -19.275 -4.633 1.00 60.22 119 GLU A N 1
ATOM 939 C CA . GLU A 1 119 ? 6.422 -18.556 -4.368 1.00 60.22 119 GLU A CA 1
ATOM 940 C C . GLU A 1 119 ? 6.617 -17.091 -4.764 1.00 60.22 119 GLU A C 1
ATOM 942 O O . GLU A 1 119 ? 7.427 -16.395 -4.148 1.00 60.22 119 GLU A O 1
ATOM 947 N N . GLU A 1 120 ? 5.958 -16.671 -5.846 1.00 77.44 120 GLU A N 1
ATOM 948 C CA . GLU A 1 120 ? 6.279 -15.404 -6.484 1.00 77.44 120 GLU A CA 1
ATOM 949 C C . GLU A 1 120 ? 5.904 -14.274 -5.541 1.00 77.44 120 GLU A C 1
ATOM 951 O O . GLU A 1 120 ? 4.742 -14.078 -5.183 1.00 77.44 120 GLU A O 1
ATOM 956 N N . GLU A 1 121 ? 6.926 -13.566 -5.081 1.00 89.44 121 GLU A N 1
ATOM 957 C CA . GLU A 1 121 ? 6.710 -12.310 -4.405 1.00 89.44 121 GLU A CA 1
ATOM 958 C C . GLU A 1 121 ? 6.230 -11.310 -5.455 1.00 89.44 121 GLU A C 1
ATOM 960 O O . GLU A 1 121 ? 6.879 -11.140 -6.498 1.00 89.44 121 GLU A O 1
ATOM 965 N N . ILE A 1 122 ? 5.088 -10.685 -5.190 1.00 92.88 122 ILE A N 1
ATOM 966 C CA . ILE A 1 122 ? 4.419 -9.762 -6.099 1.00 92.88 122 ILE A CA 1
ATOM 967 C C . ILE A 1 122 ? 4.149 -8.433 -5.403 1.00 92.88 122 ILE A C 1
ATOM 969 O O . ILE A 1 122 ? 3.948 -8.376 -4.196 1.00 9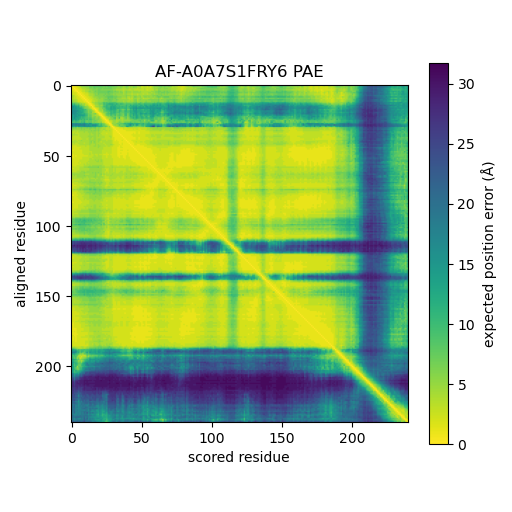2.88 122 ILE A O 1
ATOM 973 N N . MET A 1 123 ? 4.070 -7.378 -6.195 1.00 93.31 123 MET A N 1
ATOM 974 C CA . MET A 1 123 ? 3.315 -6.178 -5.867 1.00 93.31 123 MET A CA 1
ATOM 975 C C . MET A 1 123 ? 2.162 -6.071 -6.861 1.00 93.31 123 MET A C 1
ATOM 977 O O . MET A 1 123 ? 2.317 -6.386 -8.049 1.00 93.31 123 MET A O 1
ATOM 981 N N . LEU A 1 124 ? 1.003 -5.643 -6.384 1.00 92.12 124 LEU A N 1
ATOM 982 C CA . LEU A 1 124 ? -0.113 -5.289 -7.243 1.00 92.12 124 LEU A CA 1
ATOM 983 C C . LEU A 1 124 ? 0.148 -3.923 -7.875 1.00 92.12 124 LEU A C 1
ATOM 985 O O . LEU A 1 124 ? 1.073 -3.187 -7.517 1.00 92.12 124 LEU A O 1
ATOM 989 N N . GLN A 1 125 ? -0.638 -3.592 -8.889 1.00 89.06 125 GLN A N 1
ATOM 990 C CA . GLN A 1 125 ? -0.446 -2.341 -9.604 1.00 89.06 125 GLN A CA 1
ATOM 991 C C . GLN A 1 125 ? -0.749 -1.134 -8.703 1.00 89.06 125 GLN A C 1
ATOM 993 O O . GLN A 1 125 ? -0.009 -0.152 -8.743 1.00 89.06 125 GLN A O 1
ATOM 998 N N . THR A 1 126 ? -1.762 -1.234 -7.841 1.00 89.31 126 THR A N 1
ATOM 999 C CA . THR A 1 126 ? -2.071 -0.206 -6.834 1.00 89.31 126 THR A CA 1
ATOM 1000 C C . THR A 1 126 ? -0.968 -0.040 -5.795 1.00 89.31 126 THR A C 1
ATOM 1002 O O . THR A 1 126 ? -0.695 1.096 -5.414 1.00 89.31 126 THR A O 1
ATOM 1005 N N . ASP A 1 127 ? -0.288 -1.118 -5.391 1.00 93.81 127 ASP A N 1
ATOM 1006 C CA . ASP A 1 127 ? 0.861 -1.052 -4.477 1.00 93.81 127 ASP A CA 1
ATOM 1007 C C . ASP A 1 127 ? 1.996 -0.225 -5.090 1.00 93.81 127 ASP A C 1
ATOM 1009 O O . ASP A 1 127 ? 2.525 0.700 -4.470 1.00 93.81 127 ASP A O 1
ATOM 1013 N N . VAL A 1 128 ? 2.347 -0.532 -6.344 1.00 93.69 128 VAL A N 1
ATOM 1014 C CA . VAL A 1 128 ? 3.404 0.173 -7.079 1.00 93.69 128 VAL A CA 1
ATOM 1015 C C . VAL A 1 128 ? 3.045 1.632 -7.323 1.00 93.69 128 VAL A C 1
ATOM 1017 O O . VAL A 1 128 ? 3.907 2.503 -7.165 1.00 93.69 128 VAL A O 1
ATOM 1020 N N . ASP A 1 129 ? 1.785 1.909 -7.650 1.00 92.06 129 ASP A N 1
ATOM 1021 C CA . ASP A 1 129 ? 1.311 3.270 -7.882 1.00 92.06 129 ASP A CA 1
ATOM 1022 C C . ASP A 1 129 ? 1.416 4.146 -6.627 1.00 92.06 129 ASP A C 1
ATOM 1024 O O . ASP A 1 129 ? 1.531 5.355 -6.765 1.00 92.06 129 ASP A O 1
ATOM 1028 N N . LEU A 1 130 ? 1.502 3.599 -5.404 1.00 94.00 130 LEU A N 1
ATOM 1029 C CA . LEU A 1 130 ? 1.757 4.423 -4.211 1.00 94.00 130 LEU A CA 1
ATOM 1030 C C . LEU A 1 130 ? 3.106 5.154 -4.262 1.00 94.00 130 LEU A C 1
ATOM 1032 O O . LEU A 1 130 ? 3.240 6.223 -3.664 1.00 94.00 130 LEU A O 1
ATOM 1036 N N . ALA A 1 131 ? 4.107 4.586 -4.939 1.00 95.56 131 ALA A N 1
ATOM 1037 C CA . ALA A 1 131 ? 5.491 5.065 -4.906 1.00 95.56 131 ALA A CA 1
ATOM 1038 C C . ALA A 1 131 ? 6.061 5.443 -6.279 1.00 95.56 131 ALA A C 1
ATOM 1040 O O . ALA A 1 131 ? 7.034 6.205 -6.350 1.00 95.56 131 ALA A O 1
ATOM 1041 N N . PHE A 1 132 ? 5.477 4.942 -7.368 1.00 94.00 132 PHE A N 1
ATOM 1042 C CA . PHE A 1 132 ? 6.000 5.088 -8.723 1.00 94.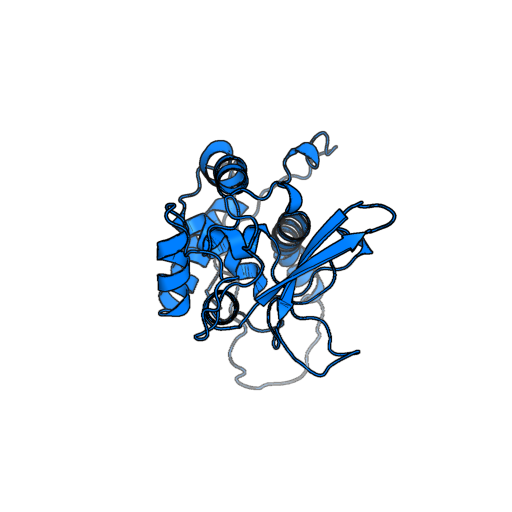00 132 PHE A CA 1
ATOM 1043 C C . PHE A 1 132 ? 4.915 5.528 -9.700 1.00 94.00 132 PHE A C 1
ATOM 1045 O O . PHE A 1 132 ? 3.771 5.100 -9.620 1.00 94.00 132 PHE A O 1
ATOM 1052 N N . GLN A 1 133 ? 5.287 6.366 -10.664 1.00 90.81 133 GLN A N 1
ATOM 1053 C CA . GLN A 1 133 ? 4.382 6.768 -11.732 1.00 90.81 133 GLN A CA 1
ATOM 1054 C C . GLN A 1 133 ? 4.429 5.731 -12.854 1.00 90.81 133 GLN A C 1
ATOM 1056 O O . GLN A 1 133 ? 5.369 5.710 -13.654 1.00 90.81 133 GLN A O 1
ATOM 1061 N N . THR A 1 134 ? 3.414 4.868 -12.917 1.00 87.12 134 THR A N 1
ATOM 1062 C CA . THR A 1 134 ? 3.362 3.791 -13.917 1.00 87.12 134 THR A CA 1
ATOM 1063 C C . THR A 1 134 ? 2.568 4.139 -15.179 1.00 87.12 134 THR A C 1
ATOM 1065 O O . THR A 1 134 ? 2.669 3.445 -16.197 1.00 87.12 134 THR A O 1
ATOM 1068 N N . THR A 1 135 ? 1.823 5.246 -15.151 1.00 75.12 135 THR A N 1
ATOM 1069 C CA . THR A 1 135 ? 1.082 5.816 -16.279 1.00 75.12 135 THR A CA 1
ATOM 1070 C C . THR A 1 135 ? 1.908 6.930 -16.938 1.00 75.12 135 THR A C 1
ATOM 1072 O O . THR A 1 135 ? 2.201 7.960 -16.331 1.00 75.12 135 THR A O 1
ATOM 1075 N N . GLY A 1 136 ? 2.327 6.730 -18.196 1.00 60.28 136 GLY A N 1
ATOM 1076 C CA . GLY A 1 136 ? 2.928 7.812 -18.997 1.00 60.28 136 GLY A CA 1
ATOM 1077 C C . GLY A 1 136 ? 4.204 7.508 -19.788 1.00 60.28 136 GLY A C 1
ATOM 1078 O O . GLY A 1 136 ? 4.738 8.424 -20.405 1.00 60.28 136 GLY A O 1
ATOM 1079 N N . GLY A 1 137 ? 4.700 6.266 -19.835 1.00 59.84 137 GLY A N 1
ATOM 1080 C CA . GLY A 1 137 ? 5.881 5.938 -20.645 1.00 59.84 137 GLY A CA 1
ATOM 1081 C C . GLY A 1 137 ? 5.820 4.553 -21.281 1.00 59.84 137 GLY A C 1
ATOM 1082 O O . GLY A 1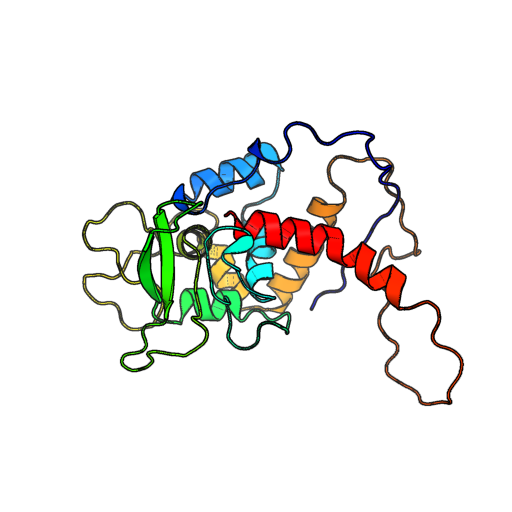 137 ? 5.612 3.565 -20.583 1.00 59.84 137 GLY A O 1
ATOM 1083 N N . TYR A 1 138 ? 6.084 4.472 -22.591 1.00 58.31 138 TYR A N 1
ATOM 1084 C CA . TYR A 1 138 ? 6.162 3.215 -23.357 1.00 58.31 138 TYR A CA 1
ATOM 1085 C C . TYR A 1 138 ? 7.225 2.225 -22.831 1.00 58.31 138 TYR A C 1
ATOM 1087 O O . TYR A 1 138 ? 7.197 1.053 -23.191 1.00 58.31 138 TYR A O 1
ATOM 1095 N N . PHE A 1 139 ? 8.133 2.674 -21.954 1.00 76.81 139 PHE A N 1
ATOM 1096 C CA . PHE A 1 139 ? 9.235 1.880 -21.402 1.00 76.81 139 PHE A CA 1
ATOM 1097 C C . PHE A 1 139 ? 9.114 1.574 -19.900 1.00 76.81 139 PHE A C 1
ATOM 1099 O O . PHE A 1 139 ? 10.013 0.942 -19.359 1.00 76.81 139 PHE A O 1
ATOM 1106 N N . CYS A 1 140 ? 8.046 1.993 -19.208 1.00 88.19 140 CYS A N 1
ATOM 1107 C CA . CYS A 1 140 ? 7.901 1.759 -17.765 1.00 88.19 140 CYS A CA 1
ATOM 1108 C C . CYS A 1 140 ? 7.564 0.286 -17.472 1.00 88.19 140 CYS A C 1
ATOM 1110 O O . CYS A 1 140 ? 6.405 -0.136 -17.476 1.00 88.19 140 CYS A O 1
ATOM 1112 N N . THR A 1 141 ? 8.608 -0.506 -17.234 1.00 90.12 141 THR A N 1
ATOM 1113 C CA . THR A 1 141 ? 8.502 -1.939 -16.920 1.00 90.12 141 THR A CA 1
ATOM 1114 C C . THR A 1 141 ? 9.287 -2.338 -15.680 1.00 90.12 141 THR A C 1
ATOM 1116 O O . THR A 1 141 ? 9.196 -3.490 -15.265 1.00 90.12 141 THR A O 1
ATOM 1119 N N . ARG A 1 142 ? 10.041 -1.412 -15.069 1.00 92.00 142 ARG A N 1
ATOM 1120 C CA . ARG A 1 142 ? 10.804 -1.659 -13.840 1.00 92.00 142 ARG A CA 1
ATOM 1121 C C . ARG A 1 142 ? 10.573 -0.582 -12.787 1.00 92.00 142 ARG A C 1
ATOM 1123 O O . ARG A 1 142 ? 10.604 0.601 -13.106 1.00 92.00 142 ARG A O 1
ATOM 1130 N N . VAL A 1 143 ? 10.430 -0.980 -11.531 1.00 93.75 143 VAL A N 1
ATOM 1131 C CA . VAL A 1 143 ? 10.344 -0.072 -10.373 1.00 93.75 143 VAL A CA 1
ATOM 1132 C C . VAL A 1 143 ? 11.199 -0.585 -9.222 1.00 93.75 143 VAL A C 1
ATOM 1134 O O . VAL A 1 143 ? 11.680 -1.717 -9.259 1.00 93.75 143 VAL A O 1
ATOM 1137 N N . GLY A 1 144 ? 11.387 0.263 -8.212 1.00 93.31 144 GLY A N 1
ATOM 1138 C CA . GLY A 1 144 ? 12.193 -0.053 -7.038 1.00 93.31 144 GLY A CA 1
ATOM 1139 C C . GLY A 1 144 ? 13.663 -0.344 -7.352 1.00 93.31 144 GLY A C 1
ATOM 1140 O O . GLY A 1 144 ? 14.138 -0.178 -8.479 1.00 93.31 144 GLY A O 1
ATOM 1141 N N . GLY A 1 145 ? 14.405 -0.739 -6.321 1.00 91.56 145 GLY A N 1
ATOM 1142 C CA . GLY A 1 145 ? 15.826 -1.053 -6.429 1.00 91.56 145 GLY A CA 1
ATOM 1143 C C . GLY A 1 145 ? 16.738 0.165 -6.616 1.00 91.56 145 GLY A C 1
ATOM 1144 O O . GLY A 1 145 ? 16.318 1.282 -6.934 1.00 91.56 145 GLY A O 1
ATOM 1145 N N . ALA A 1 146 ? 18.036 -0.061 -6.399 1.00 89.12 146 ALA A N 1
ATOM 1146 C CA . ALA A 1 146 ? 19.070 0.951 -6.623 1.00 89.12 146 ALA A CA 1
ATOM 1147 C C . ALA A 1 146 ? 19.420 1.113 -8.115 1.00 89.12 146 ALA A C 1
ATOM 1149 O O . ALA A 1 146 ? 19.763 2.207 -8.558 1.00 89.12 146 ALA A O 1
ATOM 1150 N N . TYR A 1 147 ? 19.323 0.033 -8.897 1.00 88.75 147 TYR A N 1
ATOM 1151 C CA . TYR A 1 147 ? 19.626 0.039 -10.328 1.00 88.75 147 TYR A CA 1
ATOM 1152 C C . TYR A 1 147 ? 18.473 0.649 -11.138 1.00 88.75 147 TYR A C 1
ATOM 1154 O O . TYR A 1 147 ? 17.343 0.169 -11.073 1.00 88.75 147 TYR A O 1
ATOM 1162 N N . ARG A 1 148 ? 18.765 1.699 -11.919 1.00 87.50 148 ARG A N 1
ATOM 1163 C CA . ARG A 1 148 ? 17.777 2.475 -12.690 1.00 87.50 148 ARG A CA 1
ATOM 1164 C C . ARG A 1 148 ? 18.084 2.447 -14.200 1.00 87.50 148 ARG A C 1
ATOM 1166 O O . ARG A 1 148 ? 18.720 3.376 -14.698 1.00 87.50 148 ARG A O 1
ATOM 1173 N N . PRO A 1 149 ? 17.701 1.389 -14.943 1.00 89.12 149 PRO A N 1
ATOM 1174 C CA . PRO A 1 149 ? 17.837 1.351 -16.402 1.00 89.12 149 PRO A CA 1
ATOM 1175 C C . PRO A 1 149 ? 16.855 2.309 -17.096 1.00 89.12 149 PRO A C 1
ATOM 1177 O O . PRO A 1 149 ? 15.933 2.832 -16.478 1.00 89.12 149 PRO A O 1
ATOM 1180 N N . ALA A 1 150 ? 16.988 2.479 -18.416 1.00 88.44 150 ALA A N 1
ATOM 1181 C CA . ALA A 1 150 ? 16.075 3.305 -19.221 1.00 88.44 150 ALA A CA 1
ATOM 1182 C C . ALA A 1 150 ? 14.594 2.869 -19.141 1.00 88.44 150 ALA A C 1
ATOM 1184 O O . ALA A 1 150 ? 13.704 3.656 -19.448 1.00 88.44 150 ALA A O 1
ATOM 1185 N N . THR A 1 151 ? 14.324 1.629 -18.716 1.00 90.06 151 THR A N 1
ATOM 1186 C CA . THR A 1 151 ? 12.970 1.094 -18.511 1.00 90.06 151 THR A CA 1
ATOM 1187 C C . THR A 1 151 ? 12.415 1.324 -17.097 1.00 90.06 151 THR A C 1
ATOM 1189 O O . THR A 1 151 ? 11.351 0.803 -16.748 1.00 90.06 151 THR A O 1
ATOM 1192 N N . SER A 1 152 ? 13.150 2.038 -16.239 1.00 91.69 152 SER A N 1
ATOM 1193 C CA . SER A 1 152 ? 12.682 2.383 -14.900 1.00 91.69 152 SER A CA 1
ATOM 1194 C C . SER A 1 152 ? 11.574 3.422 -14.949 1.00 91.69 152 SER A C 1
ATOM 1196 O O . SER A 1 152 ? 11.707 4.461 -15.593 1.00 91.69 152 SER A O 1
ATOM 1198 N N . CYS A 1 153 ? 10.502 3.176 -14.205 1.00 92.62 153 CYS A N 1
ATOM 1199 C CA . CYS A 1 153 ? 9.450 4.158 -14.024 1.00 92.62 153 CYS A CA 1
ATOM 1200 C C . CYS A 1 153 ? 9.923 5.279 -13.080 1.00 92.62 153 CYS A C 1
ATOM 1202 O O . CYS A 1 153 ? 10.675 5.015 -12.127 1.00 92.62 153 CYS A O 1
ATOM 1204 N N . PRO A 1 154 ? 9.484 6.527 -13.316 1.00 92.62 154 PRO A N 1
ATOM 1205 C CA . PRO A 1 154 ? 9.721 7.632 -12.397 1.00 92.62 154 PRO A CA 1
ATOM 1206 C C . PRO A 1 154 ? 9.105 7.372 -11.018 1.00 92.62 154 PRO A C 1
ATOM 1208 O O . PRO A 1 154 ? 8.156 6.601 -10.873 1.00 92.62 154 PRO A O 1
ATOM 1211 N N . ASN A 1 155 ? 9.617 8.055 -9.994 1.00 93.75 155 ASN A N 1
ATOM 1212 C CA . ASN A 1 155 ? 8.942 8.091 -8.697 1.00 93.75 155 ASN A CA 1
ATOM 1213 C C . ASN A 1 155 ? 7.616 8.860 -8.829 1.00 93.75 155 ASN A C 1
ATOM 1215 O O . ASN A 1 155 ? 7.542 9.835 -9.578 1.00 93.75 155 ASN A O 1
ATOM 1219 N N . ALA A 1 156 ? 6.598 8.445 -8.080 1.00 93.75 156 ALA A N 1
ATOM 1220 C CA . ALA A 1 156 ? 5.319 9.137 -8.024 1.00 93.75 156 ALA A CA 1
ATOM 1221 C C . ALA A 1 156 ? 5.463 10.535 -7.402 1.00 93.75 156 ALA A C 1
ATOM 1223 O O . ALA A 1 156 ? 6.264 10.749 -6.488 1.00 93.75 156 ALA A O 1
ATOM 1224 N N . THR A 1 157 ? 4.660 11.479 -7.892 1.00 93.75 157 THR A N 1
ATOM 1225 C CA . THR A 1 157 ? 4.640 12.886 -7.449 1.00 93.75 157 THR A CA 1
ATOM 1226 C C . THR A 1 157 ? 3.387 13.251 -6.650 1.00 93.75 157 THR A C 1
ATOM 1228 O O . THR A 1 157 ? 3.296 14.355 -6.118 1.00 93.75 157 THR A O 1
ATOM 1231 N N . HIS A 1 158 ? 2.419 12.338 -6.543 1.00 94.25 158 HIS A N 1
ATOM 1232 C CA . HIS A 1 158 ? 1.179 12.553 -5.802 1.00 94.25 158 HIS A CA 1
ATOM 1233 C C . HIS A 1 158 ? 1.350 12.376 -4.285 1.00 94.25 158 HIS A C 1
ATOM 1235 O O . HIS A 1 158 ? 2.327 11.804 -3.797 1.00 94.25 158 HIS A O 1
ATOM 1241 N N . ALA A 1 159 ? 0.326 12.783 -3.533 1.00 96.81 159 ALA A N 1
ATOM 1242 C CA . ALA A 1 159 ? 0.349 12.882 -2.074 1.00 96.81 159 ALA A CA 1
ATOM 1243 C C . ALA A 1 159 ? 0.567 11.560 -1.306 1.00 96.81 159 ALA A C 1
ATOM 1245 O O . ALA A 1 159 ? 0.961 11.609 -0.146 1.00 96.81 159 ALA A O 1
ATOM 1246 N N . PHE A 1 160 ? 0.366 10.383 -1.913 1.00 96.19 160 PHE A N 1
ATOM 1247 C CA . PHE A 1 160 ? 0.689 9.102 -1.259 1.00 96.19 160 PHE A CA 1
ATOM 1248 C C . PHE A 1 160 ? 2.204 8.838 -1.132 1.00 96.19 160 PHE A C 1
ATOM 1250 O O . PHE A 1 160 ? 2.659 8.286 -0.132 1.00 96.19 160 PHE A O 1
ATOM 1257 N N . ALA A 1 161 ? 2.999 9.264 -2.118 1.00 96.94 161 ALA A N 1
ATOM 1258 C CA . ALA A 1 161 ? 4.407 8.894 -2.260 1.00 96.94 161 ALA A CA 1
ATOM 1259 C C . ALA A 1 161 ? 5.325 9.252 -1.074 1.00 96.94 161 ALA A C 1
ATOM 1261 O O . ALA A 1 161 ? 6.160 8.414 -0.719 1.00 96.94 161 ALA A O 1
ATOM 1262 N N . PRO A 1 162 ? 5.234 10.443 -0.440 1.00 98.25 162 PRO A N 1
ATOM 1263 C CA . PRO A 1 162 ? 6.085 10.748 0.711 1.00 98.25 162 PRO A CA 1
ATOM 1264 C C . PRO A 1 162 ? 5.847 9.784 1.881 1.00 98.25 162 PRO A C 1
ATOM 1266 O O . PRO A 1 162 ? 6.808 9.324 2.488 1.00 98.25 162 PRO A O 1
ATOM 1269 N N . HIS A 1 163 ? 4.601 9.376 2.130 1.00 98.50 163 HIS A N 1
ATOM 1270 C CA . HIS A 1 163 ? 4.267 8.515 3.267 1.00 98.50 163 HIS A CA 1
ATOM 1271 C C . HIS A 1 163 ? 4.797 7.086 3.122 1.00 98.50 163 HIS A C 1
ATOM 1273 O O . HIS A 1 163 ? 5.149 6.465 4.120 1.00 98.50 163 HIS A O 1
ATOM 1279 N N . VAL A 1 164 ? 4.937 6.580 1.890 1.00 98.38 164 VAL A N 1
ATOM 1280 C CA . VAL A 1 164 ? 5.614 5.294 1.644 1.00 98.38 164 VAL A CA 1
ATOM 1281 C C . VAL A 1 164 ? 7.066 5.355 2.126 1.00 98.38 164 VAL A C 1
ATOM 1283 O O . VAL A 1 164 ? 7.562 4.405 2.726 1.00 98.38 164 VAL A O 1
ATOM 1286 N N . ARG A 1 165 ? 7.753 6.480 1.882 1.00 97.31 165 ARG A N 1
ATOM 1287 C CA . ARG A 1 165 ? 9.143 6.682 2.317 1.00 97.31 165 ARG A CA 1
ATOM 1288 C C . ARG A 1 165 ? 9.233 6.841 3.825 1.00 97.31 165 ARG A C 1
ATOM 1290 O O . ARG A 1 165 ? 10.108 6.226 4.422 1.00 97.31 165 ARG A O 1
ATOM 1297 N N . ASP A 1 166 ? 8.324 7.613 4.418 1.00 98.38 166 ASP A N 1
ATOM 1298 C CA . ASP A 1 166 ? 8.261 7.794 5.870 1.00 98.38 166 ASP A CA 1
ATOM 1299 C C . ASP A 1 166 ? 8.146 6.433 6.574 1.00 98.38 166 ASP A C 1
ATOM 1301 O O . ASP A 1 166 ? 8.962 6.110 7.431 1.00 98.38 166 ASP A O 1
ATOM 1305 N N . PHE A 1 167 ? 7.198 5.590 6.155 1.00 98.69 167 PHE A N 1
ATOM 1306 C CA . PHE A 1 167 ? 6.963 4.280 6.771 1.00 98.69 167 PHE A CA 1
ATOM 1307 C C . PHE A 1 167 ? 8.048 3.241 6.472 1.00 98.69 167 PHE A C 1
ATOM 1309 O O . PHE A 1 167 ? 8.288 2.343 7.281 1.00 98.69 167 PHE A O 1
ATOM 1316 N N . ALA A 1 168 ? 8.746 3.357 5.340 1.00 98.44 168 ALA A N 1
ATOM 1317 C CA . ALA A 1 168 ? 9.931 2.542 5.080 1.00 98.44 168 ALA A CA 1
ATOM 1318 C C . ALA A 1 168 ? 11.096 2.885 6.028 1.00 98.44 168 ALA A C 1
ATOM 1320 O O . ALA A 1 168 ? 11.880 2.000 6.367 1.00 98.44 168 ALA A O 1
ATOM 1321 N N . LEU A 1 169 ? 11.213 4.150 6.448 1.00 98.44 169 LEU A N 1
ATOM 1322 C CA . LEU A 1 169 ? 12.275 4.629 7.339 1.00 98.44 169 LEU A CA 1
ATOM 1323 C C . LEU A 1 169 ? 11.936 4.461 8.824 1.00 98.44 169 LEU A C 1
ATOM 1325 O O . LEU A 1 169 ? 12.842 4.240 9.625 1.00 98.44 169 LEU A O 1
ATOM 1329 N N . ASP A 1 170 ? 10.658 4.559 9.182 1.00 98.31 170 ASP A N 1
ATOM 1330 C CA . ASP A 1 170 ? 10.188 4.545 10.564 1.00 98.31 170 ASP A CA 1
ATOM 1331 C C . ASP A 1 170 ? 8.989 3.600 10.725 1.00 98.31 170 ASP A C 1
ATOM 1333 O O . ASP A 1 170 ? 7.853 3.900 10.341 1.00 98.31 170 ASP A O 1
ATOM 1337 N N . GLN A 1 171 ? 9.263 2.422 11.291 1.00 97.94 171 GLN A N 1
ATOM 1338 C CA . GLN A 1 171 ? 8.245 1.408 11.550 1.00 97.94 171 GLN A CA 1
ATOM 1339 C C . GLN A 1 171 ? 7.253 1.838 12.637 1.00 97.94 171 GLN A C 1
ATOM 1341 O O . GLN A 1 171 ? 6.075 1.503 12.530 1.00 97.94 171 GLN A O 1
ATOM 1346 N N . GLU A 1 172 ? 7.698 2.567 13.662 1.00 97.75 172 GLU A N 1
ATOM 1347 C CA . GLU A 1 172 ? 6.818 2.984 14.758 1.00 97.75 172 GLU A CA 1
ATOM 1348 C C . GLU A 1 172 ? 5.848 4.066 14.271 1.00 97.75 172 GLU A C 1
ATOM 1350 O O . GLU A 1 172 ? 4.644 3.961 14.493 1.00 97.75 172 GLU A O 1
ATOM 1355 N N . ALA A 1 173 ? 6.324 5.017 13.458 1.00 97.88 173 ALA A N 1
ATOM 1356 C CA . ALA A 1 173 ? 5.449 6.001 12.818 1.00 97.88 173 ALA A CA 1
ATOM 1357 C C . ALA A 1 173 ? 4.384 5.358 11.909 1.00 97.88 173 ALA A C 1
ATOM 1359 O O . ALA A 1 173 ? 3.289 5.908 11.753 1.00 97.88 173 ALA A O 1
ATOM 1360 N N . TRP A 1 174 ? 4.694 4.215 11.286 1.00 98.31 174 TRP A N 1
ATOM 1361 C CA . TRP A 1 174 ? 3.702 3.428 10.553 1.00 98.31 174 TRP A CA 1
ATOM 1362 C C . TRP A 1 174 ? 2.718 2.728 11.483 1.00 98.31 174 TRP A C 1
ATOM 1364 O O . TRP A 1 174 ? 1.519 2.772 11.223 1.00 98.31 174 TRP A O 1
ATOM 1374 N N . PHE A 1 175 ? 3.198 2.097 12.553 1.00 97.81 175 PHE A N 1
ATOM 1375 C CA . PHE A 1 175 ? 2.354 1.429 13.540 1.00 97.81 175 PHE A CA 1
ATOM 1376 C C . PHE A 1 175 ? 1.325 2.383 14.160 1.00 97.81 175 PHE A C 1
ATOM 1378 O O . PHE A 1 175 ? 0.140 2.039 14.192 1.00 97.81 175 PHE A O 1
ATOM 1385 N N . ASP A 1 176 ? 1.740 3.588 14.549 1.00 96.44 176 ASP A N 1
ATOM 1386 C CA . ASP A 1 176 ? 0.858 4.615 15.118 1.00 96.44 176 ASP A CA 1
ATOM 1387 C C . ASP A 1 176 ? -0.231 5.059 14.128 1.00 96.44 176 ASP A C 1
ATOM 1389 O O . ASP A 1 176 ? -1.425 5.128 14.457 1.00 96.44 176 ASP A O 1
ATOM 1393 N N . GLU A 1 177 ? 0.156 5.324 12.875 1.00 97.75 177 GLU A N 1
ATOM 1394 C CA . GLU A 1 177 ? -0.803 5.708 11.839 1.00 97.75 177 GLU A CA 1
ATOM 1395 C C . GLU A 1 177 ? -1.736 4.545 11.487 1.00 97.75 177 GLU A C 1
ATOM 1397 O O . GLU A 1 177 ? -2.938 4.752 11.317 1.00 97.75 177 GLU A O 1
ATOM 1402 N N . PHE A 1 178 ? -1.206 3.322 11.391 1.00 96.94 178 PHE A N 1
ATOM 1403 C CA . PHE A 1 178 ? -1.985 2.132 11.070 1.00 96.94 178 PHE A CA 1
ATOM 1404 C C . PHE A 1 178 ? -3.065 1.893 12.117 1.00 96.94 178 PHE A C 1
ATOM 1406 O O . PHE A 1 178 ? -4.219 1.700 11.745 1.00 96.94 178 PHE A O 1
ATOM 1413 N N . ALA A 1 179 ? -2.724 1.957 13.408 1.00 93.94 179 ALA A N 1
ATOM 1414 C CA . ALA A 1 179 ? -3.689 1.795 14.493 1.00 93.94 179 ALA A CA 1
ATOM 1415 C C . ALA A 1 179 ? -4.831 2.814 14.387 1.00 93.94 179 ALA A C 1
ATOM 1417 O O . ALA A 1 179 ? -6.007 2.447 14.419 1.00 93.94 179 ALA A O 1
ATOM 1418 N N . THR A 1 180 ? -4.484 4.083 14.157 1.00 92.44 180 THR A N 1
ATOM 1419 C CA . THR A 1 180 ? -5.454 5.177 14.015 1.00 92.44 180 THR A CA 1
ATOM 1420 C C . THR A 1 180 ? -6.339 5.001 12.776 1.00 92.44 180 THR A C 1
ATOM 1422 O O . THR A 1 180 ? -7.563 5.151 12.839 1.00 92.44 180 THR A O 1
ATOM 1425 N N . ALA A 1 181 ? -5.738 4.672 11.631 1.00 93.06 181 ALA A N 1
ATOM 1426 C CA . ALA A 1 181 ? -6.449 4.464 10.374 1.00 93.06 181 ALA A CA 1
ATOM 1427 C C . ALA A 1 181 ? -7.366 3.236 10.439 1.00 93.06 181 ALA A C 1
ATOM 1429 O O . ALA A 1 181 ? -8.497 3.285 9.954 1.00 93.06 181 ALA A O 1
ATOM 1430 N N . TRP A 1 182 ? -6.902 2.161 11.075 1.00 91.81 182 TRP A N 1
ATOM 1431 C CA . TRP A 1 182 ? -7.649 0.930 11.293 1.00 91.81 182 TRP A CA 1
ATOM 1432 C C . TRP A 1 182 ? -8.850 1.143 12.210 1.00 91.81 182 TRP A C 1
ATOM 1434 O O . TRP A 1 182 ? -9.968 0.762 11.857 1.00 91.81 182 TRP A O 1
ATOM 1444 N N . ALA A 1 183 ? -8.647 1.803 13.353 1.00 88.25 183 ALA A N 1
ATOM 1445 C CA . ALA A 1 183 ? -9.720 2.140 14.282 1.00 88.25 183 ALA A CA 1
ATOM 1446 C C . ALA A 1 183 ? -10.783 3.000 13.590 1.00 88.25 183 ALA A C 1
ATOM 1448 O O . ALA A 1 183 ? -11.976 2.712 13.686 1.00 88.25 183 ALA A O 1
ATOM 1449 N N . LYS A 1 184 ? -10.365 4.005 12.808 1.00 87.94 184 LYS A N 1
ATOM 1450 C CA . LYS A 1 184 ? -11.279 4.804 11.984 1.00 87.94 184 LYS A CA 1
ATOM 1451 C C . LYS A 1 184 ? -12.037 3.919 10.995 1.00 87.94 184 LYS A C 1
ATOM 1453 O O . LYS A 1 184 ? -13.259 3.880 11.059 1.00 87.94 184 LYS A O 1
ATOM 1458 N N . LEU A 1 185 ? -11.349 3.161 10.141 1.00 87.25 185 LEU A N 1
ATOM 1459 C CA . LEU A 1 185 ? -11.974 2.317 9.115 1.00 87.25 185 LEU A CA 1
ATOM 1460 C C . LEU A 1 185 ? -13.005 1.338 9.702 1.00 87.25 185 LEU A C 1
ATOM 1462 O O . LEU A 1 185 ? -14.111 1.208 9.183 1.00 87.25 185 LEU A O 1
ATOM 1466 N N . THR A 1 186 ? -12.657 0.669 10.799 1.00 85.19 186 THR A N 1
ATOM 1467 C CA . THR A 1 186 ? -13.497 -0.359 11.432 1.00 85.19 186 THR A CA 1
ATOM 1468 C C . THR A 1 186 ? -14.613 0.204 12.309 1.00 85.19 186 THR A C 1
ATOM 1470 O O . THR A 1 186 ? -15.570 -0.517 12.598 1.00 85.19 186 THR A O 1
ATOM 1473 N N . SER A 1 187 ? -14.562 1.486 12.682 1.00 82.94 187 SER A N 1
ATOM 1474 C CA . SER A 1 187 ? -15.626 2.177 13.428 1.00 82.94 187 SER A CA 1
ATOM 1475 C C . SER A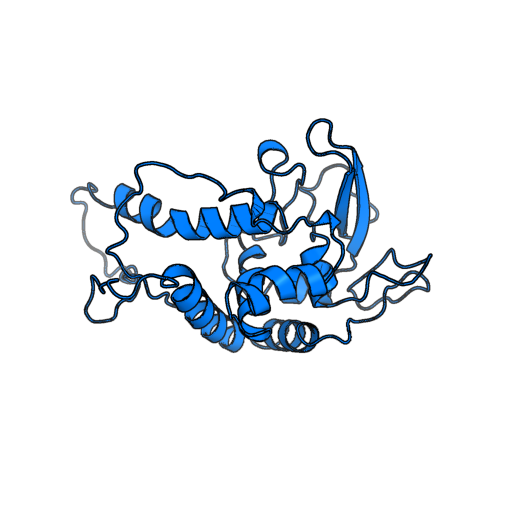 1 187 ? -16.455 3.147 12.582 1.00 82.94 187 SER A C 1
ATOM 1477 O O . SER A 1 187 ? -17.457 3.690 13.048 1.00 82.94 187 SER A O 1
ATOM 1479 N N . MET A 1 188 ? -16.083 3.342 11.316 1.00 75.31 188 MET A N 1
ATOM 1480 C CA . MET A 1 188 ? -16.812 4.205 10.399 1.00 75.31 188 MET A CA 1
ATOM 1481 C C . MET A 1 188 ? -18.282 3.790 10.258 1.00 75.31 188 MET A C 1
ATOM 1483 O O . MET A 1 188 ? -18.640 2.612 10.357 1.00 75.31 188 MET A O 1
ATOM 1487 N N . THR A 1 189 ? -19.107 4.811 10.002 1.00 67.94 189 THR A N 1
ATOM 1488 C CA . THR A 1 189 ? -20.551 4.762 9.717 1.00 67.94 189 THR A CA 1
ATOM 1489 C C . THR A 1 189 ? -21.472 4.292 10.844 1.00 67.94 189 THR A C 1
ATOM 1491 O O . THR A 1 189 ? -22.663 4.135 10.586 1.00 67.94 189 THR A O 1
ATOM 1494 N N . ASN A 1 190 ? -20.992 4.093 12.077 1.00 64.19 190 ASN A N 1
ATOM 1495 C CA . ASN A 1 190 ? -21.873 3.744 13.191 1.00 64.19 190 ASN A CA 1
ATOM 1496 C C . ASN A 1 190 ? -21.506 4.485 14.490 1.00 64.19 190 ASN A C 1
ATOM 1498 O O . ASN A 1 190 ? -20.494 4.203 15.125 1.00 64.19 190 ASN A O 1
ATOM 1502 N N . ALA A 1 191 ? -22.364 5.431 14.884 1.00 62.44 191 ALA A N 1
ATOM 1503 C CA . ALA A 1 191 ? -22.198 6.235 16.095 1.00 62.44 191 ALA A CA 1
ATOM 1504 C C . ALA A 1 191 ? -22.500 5.467 17.398 1.00 62.44 191 ALA A C 1
ATOM 1506 O O . ALA A 1 191 ? -22.241 5.998 18.473 1.00 62.44 191 ALA A O 1
ATOM 1507 N N . THR A 1 192 ? -23.041 4.245 17.320 1.00 71.44 192 THR A N 1
ATOM 1508 C CA . THR A 1 192 ? -23.458 3.442 18.484 1.00 71.44 192 THR A CA 1
ATOM 1509 C C . THR A 1 192 ? -22.479 2.318 18.823 1.00 71.44 192 THR A C 1
ATOM 1511 O O . THR A 1 192 ? -22.856 1.375 19.512 1.00 71.44 192 THR A O 1
ATOM 1514 N N . LEU A 1 193 ? -21.252 2.356 18.294 1.00 78.38 193 LEU A N 1
ATOM 1515 C CA . LEU A 1 193 ? -20.255 1.333 18.603 1.00 78.38 193 LEU A CA 1
ATOM 1516 C C . LEU A 1 193 ? -19.678 1.541 20.003 1.00 78.38 193 LEU A C 1
ATOM 1518 O O . LEU A 1 193 ? -19.238 2.639 20.345 1.00 78.38 193 LEU A O 1
ATOM 1522 N N . GLU A 1 194 ? -19.632 0.462 20.774 1.00 77.75 194 GLU A N 1
ATOM 1523 C CA . GLU A 1 194 ? -19.223 0.456 22.176 1.00 77.75 194 GLU A CA 1
ATOM 1524 C C . GLU A 1 194 ? -17.874 -0.242 22.359 1.00 77.75 194 GLU A C 1
ATOM 1526 O O . GLU A 1 194 ? -17.513 -1.162 21.617 1.00 77.75 194 GLU A O 1
ATOM 1531 N N . CYS A 1 195 ? -17.125 0.184 23.373 1.00 73.75 195 CYS A N 1
ATOM 1532 C CA . CYS A 1 195 ? -15.905 -0.497 23.780 1.00 73.75 195 CYS A CA 1
ATOM 1533 C C . CYS A 1 195 ? -16.227 -1.607 24.777 1.00 73.75 195 CYS A C 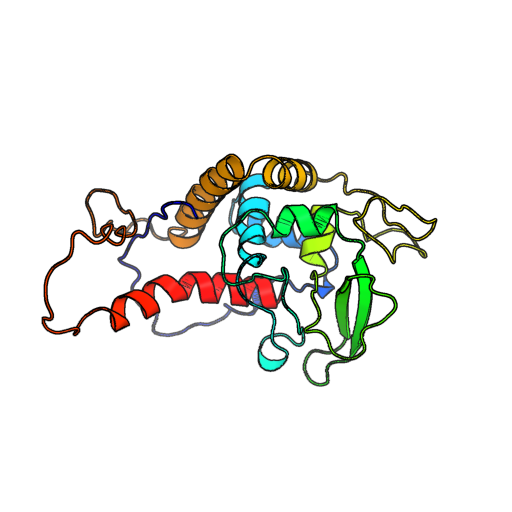1
ATOM 1535 O O . CYS A 1 195 ? -16.899 -1.379 25.779 1.00 73.75 195 CYS A O 1
ATOM 1537 N N . VAL A 1 196 ? -15.740 -2.815 24.492 1.00 65.25 196 VAL A N 1
ATOM 1538 C CA . VAL A 1 196 ? -15.935 -3.988 25.364 1.00 65.25 196 VAL A CA 1
ATOM 1539 C C . VAL A 1 196 ? -15.011 -3.935 26.579 1.00 65.25 196 VAL A C 1
ATOM 1541 O O . VAL A 1 196 ? -15.351 -4.444 27.644 1.00 65.25 196 VAL A O 1
ATOM 1544 N N . THR A 1 197 ? -13.839 -3.322 26.419 1.00 64.31 197 THR A N 1
ATOM 1545 C CA . THR A 1 197 ? -12.853 -3.081 27.475 1.00 64.31 197 THR A CA 1
ATOM 1546 C C . THR A 1 197 ? -12.778 -1.582 27.780 1.00 64.31 197 THR A C 1
ATOM 1548 O O . THR A 1 197 ? -13.081 -0.778 26.892 1.00 64.31 197 THR A O 1
ATOM 1551 N N . PRO A 1 198 ? -12.376 -1.175 29.001 1.00 62.66 198 PRO A N 1
ATOM 1552 C CA . PRO A 1 198 ? -12.209 0.240 29.347 1.00 62.66 198 PRO A CA 1
ATOM 1553 C C . PRO A 1 198 ? -11.275 0.998 28.394 1.00 62.66 198 PRO A C 1
ATOM 1555 O O . PRO A 1 198 ? -11.464 2.189 28.169 1.00 62.66 198 PRO A O 1
ATOM 1558 N N . GLU A 1 199 ? -10.300 0.302 27.809 1.00 62.25 199 GLU A N 1
ATOM 1559 C CA . GLU A 1 199 ? -9.301 0.867 26.902 1.00 62.25 199 GLU A CA 1
ATOM 1560 C C . GLU A 1 199 ? -9.650 0.694 25.414 1.00 62.25 199 GLU A C 1
ATOM 1562 O O . GLU A 1 199 ? -8.914 1.169 24.560 1.00 62.25 199 GLU A O 1
ATOM 1567 N N . CYS A 1 200 ? -10.733 -0.011 25.069 1.00 65.88 200 CYS A N 1
ATOM 1568 C CA . CYS A 1 200 ? -11.043 -0.436 23.695 1.00 65.88 200 CYS A CA 1
ATOM 1569 C C . CYS A 1 200 ? -9.926 -1.265 23.013 1.00 65.88 200 CYS A C 1
ATOM 1571 O O . CYS A 1 200 ? -10.051 -1.572 21.831 1.00 65.88 200 CYS A O 1
ATOM 1573 N N . GLU A 1 201 ? -8.847 -1.637 23.711 1.00 62.53 201 GLU A N 1
ATOM 1574 C CA . GLU A 1 201 ? -7.671 -2.312 23.147 1.00 62.53 201 GLU A CA 1
ATOM 1575 C C . GLU A 1 201 ? -7.864 -3.830 23.007 1.00 62.53 201 GLU A C 1
ATOM 1577 O O . GLU A 1 201 ? -8.496 -4.488 23.842 1.00 62.53 201 GLU A O 1
ATOM 1582 N N . THR A 1 202 ? -7.239 -4.419 21.981 1.00 55.81 202 THR A N 1
ATOM 1583 C CA . THR A 1 202 ? -7.026 -5.871 21.900 1.00 55.81 202 THR A CA 1
ATOM 1584 C C . THR A 1 202 ? -6.237 -6.368 23.122 1.00 55.81 202 THR A C 1
ATOM 1586 O O . THR A 1 202 ? -5.127 -5.875 23.348 1.00 55.81 202 THR A O 1
ATOM 1589 N N . PRO A 1 203 ? -6.732 -7.366 23.884 1.00 49.12 203 PRO A N 1
ATOM 1590 C CA . PRO A 1 203 ? -6.014 -7.905 25.036 1.00 49.12 203 PRO A CA 1
ATOM 1591 C C . PRO A 1 203 ? -4.624 -8.414 24.641 1.00 49.12 203 PRO A C 1
ATOM 1593 O O . PRO A 1 203 ? -4.493 -9.235 23.731 1.00 49.12 203 PRO A O 1
ATOM 1596 N N . ARG A 1 204 ? -3.574 -7.955 25.330 1.00 50.97 204 ARG A N 1
ATOM 1597 C CA . ARG A 1 204 ? -2.228 -8.517 25.148 1.00 50.97 204 ARG A CA 1
ATOM 1598 C C . ARG A 1 204 ? -2.205 -9.921 25.745 1.00 50.97 204 ARG A C 1
ATOM 1600 O O . ARG A 1 204 ? -2.687 -10.115 26.861 1.00 50.97 204 ARG A O 1
ATOM 1607 N N . VAL A 1 205 ? -1.626 -10.892 25.035 1.00 51.47 205 VAL A N 1
ATOM 1608 C CA . VAL A 1 205 ? -1.290 -12.184 25.651 1.00 51.47 205 VAL A CA 1
ATOM 1609 C C . VAL A 1 205 ? -0.338 -11.879 26.812 1.00 51.47 205 VAL A C 1
ATOM 1611 O O . VAL A 1 205 ? 0.687 -11.236 26.572 1.00 51.47 205 VAL A O 1
ATOM 1614 N N . PRO A 1 206 ? -0.663 -12.262 28.060 1.00 43.44 206 PRO A N 1
ATOM 1615 C CA . PRO A 1 206 ? 0.258 -12.082 29.168 1.00 43.44 206 PRO A CA 1
ATOM 1616 C C . PRO A 1 206 ? 1.556 -12.824 28.852 1.00 43.44 206 PRO A C 1
ATOM 1618 O O . PRO A 1 206 ? 1.522 -14.001 28.497 1.00 43.44 206 PRO A O 1
ATOM 1621 N N . GLU A 1 207 ? 2.689 -12.138 28.966 1.00 45.09 207 GLU A N 1
ATOM 1622 C CA . GLU A 1 207 ? 4.006 -12.769 28.928 1.00 45.09 207 GLU A CA 1
ATOM 1623 C C . GLU A 1 207 ? 4.024 -13.874 29.998 1.00 45.09 207 GLU A C 1
ATOM 1625 O O . GLU A 1 207 ? 3.749 -13.600 31.171 1.00 45.09 207 GLU A O 1
ATOM 1630 N N . GLU A 1 208 ? 4.209 -15.131 29.578 1.00 41.12 208 GLU A N 1
ATOM 1631 C CA . GLU A 1 208 ? 3.997 -16.313 30.419 1.00 41.12 208 GLU A CA 1
ATOM 1632 C C . GLU A 1 208 ? 4.833 -16.241 31.710 1.00 41.12 208 GLU A C 1
ATOM 1634 O O . GLU A 1 208 ? 6.012 -16.589 31.741 1.00 41.12 208 GLU A O 1
ATOM 1639 N N . ARG A 1 209 ? 4.202 -15.859 32.826 1.00 40.44 209 ARG A N 1
ATOM 1640 C CA . ARG A 1 209 ? 4.599 -16.370 34.139 1.00 40.44 209 ARG A CA 1
ATOM 1641 C C . ARG A 1 209 ? 3.925 -17.722 34.272 1.00 40.44 209 ARG A C 1
ATOM 1643 O O . ARG A 1 209 ? 2.705 -17.793 34.380 1.00 40.44 209 ARG A O 1
ATOM 1650 N N . GLY A 1 210 ? 4.732 -18.769 34.132 1.00 46.50 210 GLY A N 1
ATOM 1651 C CA . GLY A 1 210 ? 4.247 -20.133 34.010 1.00 46.50 210 GLY A CA 1
ATOM 1652 C C . GLY A 1 210 ? 3.304 -20.534 35.137 1.00 46.50 210 GLY A C 1
ATOM 1653 O O . GLY A 1 210 ? 3.596 -20.260 36.292 1.00 46.50 210 GLY A O 1
ATOM 1654 N N . GLU A 1 211 ? 2.216 -21.219 34.785 1.00 39.19 211 GLU A N 1
ATOM 1655 C CA . GLU A 1 211 ? 1.686 -22.341 35.561 1.00 39.19 211 GLU A CA 1
ATOM 1656 C C . GLU A 1 211 ? 0.553 -23.082 34.832 1.00 39.19 211 GLU A C 1
ATOM 1658 O O . GLU A 1 211 ? -0.409 -22.498 34.350 1.00 39.19 211 GLU A O 1
ATOM 1663 N N . THR A 1 212 ? 0.722 -24.407 34.809 1.00 36.41 212 THR A N 1
ATOM 1664 C CA . THR A 1 212 ? -0.241 -25.524 34.836 1.00 36.41 212 THR A CA 1
ATOM 1665 C C . THR A 1 212 ? -1.502 -25.552 33.958 1.00 36.41 212 THR A C 1
ATOM 1667 O O . THR A 1 212 ? -2.313 -24.639 33.870 1.00 36.41 212 THR A O 1
ATOM 1670 N N . ALA A 1 213 ? -1.689 -26.734 33.365 1.00 42.28 213 ALA A N 1
ATOM 1671 C CA . ALA A 1 213 ? -2.767 -27.120 32.472 1.00 42.28 213 ALA A CA 1
ATOM 1672 C C . ALA A 1 213 ? -4.168 -26.999 33.103 1.00 42.28 213 ALA A C 1
ATOM 1674 O O . ALA A 1 213 ? -4.478 -27.664 34.088 1.00 42.28 213 ALA A O 1
ATOM 1675 N N . GLY A 1 214 ? -5.042 -26.227 32.454 1.00 32.75 214 GLY A N 1
ATOM 1676 C CA . GLY A 1 214 ? -6.464 -26.140 32.780 1.00 32.75 214 GLY A CA 1
ATOM 1677 C C . GLY A 1 214 ? -7.287 -25.573 31.622 1.00 32.75 214 GLY A C 1
ATOM 1678 O O . GLY A 1 214 ? -7.343 -24.370 31.421 1.00 32.75 214 GLY A O 1
ATOM 1679 N N . THR A 1 215 ? -7.915 -26.475 30.864 1.00 33.19 215 THR A N 1
ATOM 1680 C CA . THR A 1 215 ? -9.120 -26.292 30.028 1.00 33.19 215 THR A CA 1
ATOM 1681 C C . THR A 1 215 ? -9.152 -25.109 29.040 1.00 33.19 215 THR A C 1
ATOM 1683 O O . THR A 1 215 ? -9.768 -24.074 29.278 1.00 33.19 215 THR A O 1
ATOM 1686 N N . ARG A 1 216 ? -8.612 -25.326 27.829 1.00 39.50 216 ARG A N 1
ATOM 1687 C CA . ARG A 1 216 ? -8.867 -24.477 26.649 1.00 39.50 216 ARG A CA 1
ATOM 1688 C C . ARG A 1 216 ? -10.288 -24.708 26.113 1.00 39.50 216 ARG A C 1
ATOM 1690 O O . ARG A 1 216 ? -10.507 -25.593 25.292 1.00 39.50 216 ARG A O 1
ATOM 1697 N N . ARG A 1 217 ? -11.255 -23.900 26.543 1.00 35.59 217 ARG A N 1
ATOM 1698 C CA . ARG A 1 217 ? -12.514 -23.664 25.812 1.00 35.59 217 ARG A CA 1
ATOM 1699 C C . ARG A 1 217 ? -12.806 -22.167 25.863 1.00 35.59 217 ARG A C 1
ATOM 1701 O O . ARG A 1 217 ? -13.276 -21.676 26.878 1.00 35.59 217 ARG A O 1
ATOM 1708 N N . GLY A 1 218 ? -12.461 -21.444 24.799 1.00 31.58 218 GLY A N 1
ATOM 1709 C CA . GLY A 1 218 ? -12.731 -20.001 24.705 1.00 31.58 218 GLY A CA 1
ATOM 1710 C C . GLY A 1 218 ? -11.885 -19.224 23.692 1.00 31.58 218 GLY A C 1
ATOM 1711 O O . GLY A 1 218 ? -12.260 -18.121 23.318 1.00 31.58 218 GLY A O 1
ATOM 1712 N N . VAL A 1 219 ? -10.776 -19.791 23.205 1.00 32.50 219 VAL A N 1
ATOM 1713 C CA . VAL A 1 219 ? -9.819 -19.057 22.349 1.00 32.50 219 VAL A CA 1
ATOM 1714 C C . VAL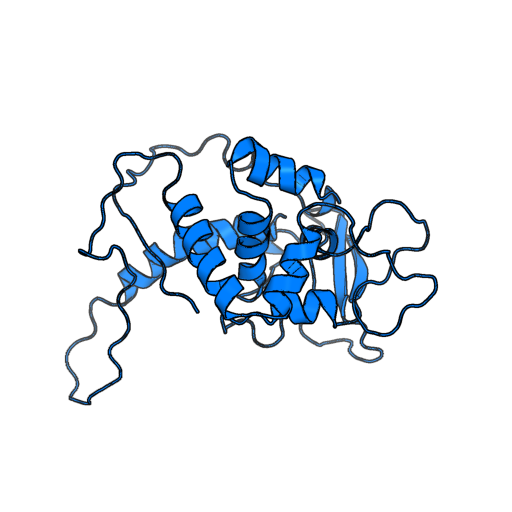 A 1 219 ? -10.209 -19.064 20.858 1.00 32.50 219 VAL A C 1
ATOM 1716 O O . VAL A 1 219 ? -9.787 -18.188 20.112 1.00 32.50 219 VAL A O 1
ATOM 1719 N N . GLU A 1 220 ? -11.070 -19.984 20.409 1.00 25.73 220 GLU A N 1
ATOM 1720 C CA . GLU A 1 220 ? -11.425 -20.093 18.981 1.00 25.73 220 GLU A CA 1
ATOM 1721 C C . GLU A 1 220 ? -12.465 -19.064 18.501 1.00 25.73 220 GLU A C 1
ATOM 1723 O O . GLU A 1 220 ? -12.466 -18.712 17.326 1.00 25.73 220 GLU A O 1
ATOM 1728 N N . ALA A 1 221 ? -13.305 -18.509 19.382 1.00 25.36 221 ALA A N 1
ATOM 1729 C CA . ALA A 1 221 ? -14.341 -17.548 18.977 1.00 25.36 221 ALA A CA 1
ATOM 1730 C C . ALA A 1 221 ? -13.804 -16.115 18.778 1.00 25.36 221 ALA A C 1
ATOM 1732 O O . ALA A 1 221 ? -14.298 -15.374 17.929 1.00 25.36 221 ALA A O 1
ATOM 1733 N N . PHE A 1 222 ? -12.763 -15.727 19.523 1.00 26.28 222 PHE A N 1
ATOM 1734 C CA . PHE A 1 222 ? -12.170 -14.386 19.434 1.00 26.28 222 PHE A CA 1
ATOM 1735 C C . PHE A 1 222 ? -11.305 -14.195 18.184 1.00 26.28 222 PHE A C 1
ATOM 1737 O O . PHE A 1 222 ? -11.266 -13.097 17.629 1.00 26.28 222 PHE A O 1
ATOM 1744 N N . LEU A 1 223 ? -10.662 -15.262 17.698 1.00 25.50 223 LEU A N 1
ATOM 1745 C CA . LEU A 1 223 ? -9.838 -15.201 16.491 1.00 25.50 223 LEU A CA 1
ATOM 1746 C C . LEU A 1 223 ? -10.696 -14.966 15.235 1.00 25.50 223 LEU A C 1
ATOM 1748 O O . LEU A 1 223 ? -10.308 -14.207 14.357 1.00 25.50 223 LEU A O 1
ATOM 1752 N N . VAL A 1 224 ? -11.895 -15.554 15.171 1.00 24.36 224 VAL A N 1
ATOM 1753 C CA . VAL A 1 224 ? -12.783 -15.471 13.997 1.00 24.36 224 VAL A CA 1
ATOM 1754 C C . VAL A 1 224 ? -13.419 -14.080 13.842 1.00 24.36 224 VAL A C 1
ATOM 1756 O O . VAL A 1 224 ? -13.574 -13.600 12.721 1.00 24.36 224 VAL A O 1
ATOM 1759 N N . LEU A 1 225 ? -13.721 -13.385 14.946 1.00 26.86 225 LEU A N 1
ATOM 1760 C CA . LEU A 1 225 ? -14.357 -12.057 14.918 1.00 26.86 225 LEU A CA 1
ATOM 1761 C C . LEU A 1 225 ? -13.363 -10.903 14.691 1.00 26.86 225 LEU A C 1
ATOM 1763 O O . LEU A 1 225 ? -13.699 -9.943 14.001 1.00 26.86 225 LEU A O 1
ATOM 1767 N N . ALA A 1 226 ? -12.125 -11.010 15.189 1.00 29.03 226 ALA A N 1
ATOM 1768 C CA . ALA A 1 226 ? -11.074 -10.016 14.934 1.00 29.03 226 ALA A CA 1
ATOM 1769 C C . ALA A 1 226 ? -10.487 -10.110 13.510 1.00 29.03 226 ALA A C 1
ATOM 1771 O O . ALA A 1 226 ? -9.945 -9.133 12.992 1.00 29.03 226 ALA A O 1
ATOM 1772 N N . LEU A 1 227 ? -10.618 -11.273 12.860 1.00 31.23 227 LEU A N 1
ATOM 1773 C CA . LEU A 1 227 ? -10.156 -11.492 11.491 1.00 31.23 227 LEU A CA 1
ATOM 1774 C C . LEU A 1 227 ? -11.150 -11.015 10.431 1.00 31.23 227 LEU A C 1
ATOM 1776 O O . LEU A 1 227 ? -10.723 -10.795 9.311 1.00 31.23 227 LEU A O 1
ATOM 1780 N N . ALA A 1 228 ? -12.435 -10.809 10.731 1.00 28.28 228 ALA A N 1
ATOM 1781 C CA . ALA A 1 228 ? -13.419 -10.425 9.713 1.00 28.28 228 ALA A CA 1
ATOM 1782 C C . ALA A 1 228 ? -13.124 -9.072 9.024 1.00 28.28 228 ALA A C 1
ATOM 1784 O O . ALA A 1 228 ? -13.203 -9.018 7.798 1.00 28.28 228 ALA A O 1
ATOM 1785 N N . PRO A 1 229 ? -12.703 -7.996 9.723 1.00 38.88 229 PRO A N 1
ATOM 1786 C CA . PRO A 1 229 ? -12.308 -6.753 9.061 1.00 38.88 229 PRO A CA 1
ATOM 1787 C C . PRO A 1 229 ? -10.943 -6.875 8.374 1.00 38.88 229 PRO A C 1
ATOM 1789 O O . PRO A 1 229 ? -10.705 -6.193 7.385 1.00 38.88 229 PRO A O 1
ATOM 1792 N N . LEU A 1 230 ? -10.046 -7.739 8.873 1.00 37.88 230 LEU A N 1
ATOM 1793 C CA . LEU A 1 230 ? -8.738 -8.036 8.263 1.00 37.88 230 LEU A CA 1
ATOM 1794 C C . LEU A 1 230 ? -8.905 -8.861 6.989 1.00 37.88 230 LEU A C 1
ATOM 1796 O O . LEU A 1 230 ? -8.212 -8.610 6.015 1.00 37.88 230 LEU A O 1
ATOM 1800 N N . LEU A 1 231 ? -9.864 -9.782 6.967 1.00 35.81 231 LEU A N 1
ATOM 1801 C CA . LEU A 1 231 ? -10.338 -10.508 5.798 1.00 35.81 231 LEU A CA 1
AT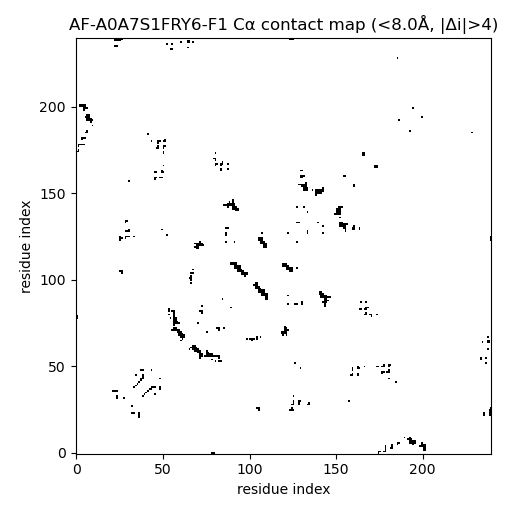OM 1802 C C . LEU A 1 231 ? -11.056 -9.561 4.851 1.00 35.81 231 LEU A C 1
ATOM 1804 O O . LEU A 1 231 ? -10.817 -9.648 3.665 1.00 35.81 231 LEU A O 1
ATOM 1808 N N . LEU A 1 232 ? -11.852 -8.603 5.336 1.00 39.50 232 LEU A N 1
ATOM 1809 C CA . LEU A 1 232 ? -12.463 -7.595 4.473 1.00 39.50 232 LEU A CA 1
ATOM 1810 C C . LEU A 1 232 ? -11.412 -6.657 3.876 1.00 39.50 232 LEU A C 1
ATOM 1812 O O . LEU A 1 232 ? -11.521 -6.347 2.704 1.00 39.50 232 LEU A O 1
ATOM 1816 N N . LEU A 1 233 ? -10.396 -6.229 4.636 1.00 45.06 233 LEU A N 1
ATOM 1817 C CA . LEU A 1 233 ? -9.310 -5.386 4.135 1.00 45.06 233 LEU A CA 1
ATOM 1818 C C . LEU A 1 233 ? -8.406 -6.182 3.190 1.00 45.06 233 LEU A C 1
ATOM 1820 O O . LEU A 1 233 ? -8.113 -5.689 2.118 1.00 45.06 233 LEU A O 1
ATOM 1824 N N . THR A 1 234 ? -8.016 -7.412 3.521 1.00 41.97 234 THR A N 1
ATOM 1825 C CA . THR A 1 234 ? -7.233 -8.267 2.611 1.00 41.97 234 THR A CA 1
ATOM 1826 C C . THR A 1 234 ? -8.035 -8.692 1.388 1.00 41.97 234 THR A C 1
ATOM 1828 O O . THR A 1 234 ? -7.467 -8.731 0.314 1.00 41.97 234 THR A O 1
ATOM 1831 N N . TYR A 1 235 ? -9.342 -8.934 1.491 1.00 42.47 235 TYR A N 1
ATOM 1832 C CA . TYR A 1 235 ? -10.222 -9.196 0.349 1.00 42.47 235 TYR A CA 1
ATOM 1833 C C . TYR A 1 235 ? -10.424 -7.926 -0.482 1.00 42.47 235 TYR A C 1
ATOM 1835 O O . TYR A 1 235 ? -10.248 -7.960 -1.688 1.00 42.47 235 TYR A O 1
ATOM 1843 N N . LEU A 1 236 ? -10.689 -6.773 0.142 1.00 49.03 236 LEU A N 1
ATOM 1844 C CA . LEU A 1 236 ? -10.738 -5.472 -0.534 1.00 49.03 236 LEU A CA 1
ATOM 1845 C C . LEU A 1 236 ? -9.433 -5.229 -1.287 1.00 49.03 236 LEU A C 1
ATOM 1847 O O . LEU A 1 236 ? -9.482 -4.950 -2.476 1.00 49.03 236 LEU A O 1
ATOM 1851 N N . LEU A 1 237 ? -8.296 -5.394 -0.614 1.00 47.88 237 LEU A N 1
ATOM 1852 C CA . LEU A 1 237 ? -6.971 -5.157 -1.159 1.00 47.88 237 LEU A CA 1
ATOM 1853 C C . LEU A 1 237 ? -6.522 -6.218 -2.184 1.00 47.88 237 LEU A C 1
ATOM 1855 O O . LEU A 1 237 ? -5.776 -5.880 -3.089 1.00 47.88 237 LEU A O 1
ATOM 1859 N N . GLN A 1 238 ? -6.988 -7.470 -2.091 1.00 44.97 238 GLN A N 1
ATOM 1860 C CA . GLN A 1 238 ? -6.709 -8.524 -3.081 1.00 44.97 238 GLN A CA 1
ATOM 1861 C C . GLN A 1 238 ? -7.391 -8.260 -4.425 1.00 44.97 238 GLN A C 1
ATOM 1863 O O . GLN A 1 238 ? -6.943 -8.796 -5.438 1.00 44.97 238 GLN A O 1
ATOM 1868 N N . TYR A 1 239 ? -8.493 -7.505 -4.423 1.00 46.81 239 TYR A N 1
ATOM 1869 C CA . TYR A 1 239 ? -9.182 -7.044 -5.630 1.00 46.81 239 TYR A CA 1
ATOM 1870 C C . TYR A 1 239 ? -8.608 -5.719 -6.160 1.00 46.81 239 TYR A C 1
ATOM 1872 O O . TYR A 1 239 ? -8.770 -5.430 -7.352 1.00 46.81 239 TYR A O 1
ATOM 1880 N N . MET A 1 240 ? -7.952 -4.939 -5.289 1.00 45.16 240 MET A N 1
ATOM 1881 C CA . MET A 1 240 ? -7.176 -3.752 -5.662 1.00 45.16 240 MET A CA 1
ATOM 1882 C C . MET A 1 240 ? -5.845 -4.114 -6.281 1.00 45.16 240 MET A C 1
ATOM 1884 O O . MET A 1 240 ? -5.509 -5.296 -6.416 1.00 45.16 240 MET A O 1
#

Solvent-accessible surface area (backbone atoms only — not comparable to full-atom values): 13786 Å² total; per-residue (Å²): 106,58,77,41,58,54,65,45,72,83,74,87,70,101,69,77,84,77,64,76,82,65,61,54,51,24,85,67,64,45,60,65,55,53,40,49,51,41,36,66,70,63,68,40,52,53,58,34,49,50,30,55,60,45,56,48,13,44,51,63,42,45,48,90,80,49,48,40,71,27,22,52,38,94,68,26,86,46,72,52,45,55,34,40,40,44,61,52,55,37,42,28,30,65,45,75,47,82,33,95,87,62,38,77,41,60,36,27,34,64,72,63,101,80,69,97,77,62,86,45,42,32,38,42,40,52,62,47,36,40,49,27,40,72,75,88,54,102,47,51,42,30,41,35,29,90,74,76,59,91,35,41,38,51,70,33,86,56,80,40,22,64,47,44,53,50,27,42,76,30,50,64,67,31,31,58,41,27,28,54,35,48,36,47,65,75,49,58,97,47,96,71,56,41,59,87,45,100,77,21,54,62,82,74,80,75,80,82,76,85,78,82,94,76,83,95,79,72,72,72,65,59,58,60,64,69,39,49,62,53,49,48,50,50,51,47,52,45,42,41

Organism: NCBI:txid216773

Sequence (240 aa):
GPALEYRVGRVDADGCAGQGERHVSSESRSSEAVAAAFVQRLGLTHRQVVALMGAHVLGRATRENSGYKGKWVPDNDRFTNRYFVDLLHTPWIKRAEEDAEFGRRTTWGKFNDDRMFAEEEIMLQTDVDLAFQTTGGYFCTRVGGAYRPATSCPNATHAFAPHVRDFALDQEAWFDEFATAWAKLTSMTNATLECVTPECETPRVPEERGETAGTRRGVEAFLVLALAPLLLLTYLLQYM

Radius of gyration: 19.33 Å; Cα contacts (8 Å, |Δi|>4): 359; chains: 1; bounding box: 50×40×59 Å

Nearest PDB structures (foldseek):
  1jdr-assembly1_A  TM=8.389E-01  e=1.064E-08  Saccharomyces cerevisiae
  1jci-assembly1_A  TM=8.385E-01  e=1.329E-08  Saccharomyces cerevisiae
  1krj-assembly1_A  TM=8.285E-01  e=1.405E-08  Saccharomyces cerevisiae
  1sog-assembly1_A  TM=8.395E-01  e=2.585E-08  Saccharomyces cerevisiae
  2y6b-assembly1_A-2  TM=8.853E-01  e=2.650E-05  Glycine max

Foldseek 3Di:
DAWAFDWDDDDDDPDDPPPVVLFQALVVLDPVSLCVRCCVPVVDDLLLSLLLLLLLLADFFDCVQANDFAGQAPNRHDSWLVNLLCLAAFKWFWDWDQDPVRGIAIWTFGDDPDDPDDRTNTDGSNSNQLWFNQPDDPLCTIHHHPDADPSHTHTDPDPSHVSSVVCSVDVVVSSVSNNVSVNSVNCPPDPPIHQPDPVSTDDDDPPDPDDDDDDPDDPVVVVVVVCPVVCVSCSSSSRD

pLDDT: mean 77.9, std 20.86, range [24.36, 98.69]